Protein 7LW7 (pdb70)

InterPro domains:
  IPR011604 PD-(D/E)XK endonuclease-like domain superfamily [G3DSA:3.90.320.10] (73-354)
  IPR019190 Exonuclease V [PF09810] (71-191)
  IPR019190 Exonuclease V [PF09810] (285-355)
  IPR019190 Exonuclease V [PTHR14464] (4-367)

Foldseek 3Di:
DDALCVVLVNLFEELVLVLVVLVWVVLSSCCSVPVVDDPPVLQVCVVVVHADWDDDDPLQRVLRLLLVQVVVLVCCVPVFKDAFRWFWADALNGIYIGTQGMWGADPVGAIEGEAEAEDQDLDADDPSNVVSVLLSLLVVLVRLQCQQALNGAPVRCCVRVVDDFVDAHDPRSQVVQVVVVDGDDTSVVSRVVSSCSSHPVPDHRHDWYKYWYAHPPVRDTNDMDTRDHDPVVSSVSVNVSVCRRRPNDDGGGDDPVVLVSLVPRPCNVPDPVNVPD

Structure (mmCIF, N/CA/C/O backbone):
data_7LW7
#
_entry.id   7LW7
#
_cell.length_a   50.818
_cell.length_b   83.836
_cell.length_c   95.965
_cell.angle_alpha   90.000
_cell.angle_beta   90.000
_cell.angle_gamma   90.000
#
_symmetry.space_group_name_H-M   'P 2 21 21'
#
loop_
_entity.id
_entity.type
_entity.pdbx_description
1 polymer 'Exonuclease V'
2 non-polymer GLYCEROL
3 non-polymer 'IRON/SULFUR CLUSTER'
4 non-polymer 1,2-ETHANEDIOL
5 water water
#
loop_
_atom_site.group_PDB
_atom_site.id
_atom_site.type_symbol
_atom_site.label_atom_id
_atom_site.label_alt_id
_atom_site.label_comp_id
_atom_site.label_asym_id
_atom_site.label_entity_id
_atom_site.label_seq_id
_atom_site.pdbx_PDB_ins_code
_atom_site.Cartn_x
_atom_site.Cartn_y
_atom_site.Cartn_z
_atom_site.occupancy
_atom_site.B_iso_or_equiv
_atom_site.auth_seq_id
_atom_site.auth_comp_id
_atom_site.auth_asym_id
_atom_site.auth_atom_id
_atom_site.pdbx_PDB_model_num
ATOM 1 N N . ILE A 1 42 ? 20.884 29.672 -2.119 1.00 76.29 69 ILE A N 1
ATOM 2 C CA . ILE A 1 42 ? 20.316 29.684 -0.777 1.00 90.75 69 ILE A CA 1
ATOM 3 C C . ILE A 1 42 ? 21.442 29.958 0.230 1.00 86.19 69 ILE A C 1
ATOM 4 O O . ILE A 1 42 ? 22.619 29.814 -0.100 1.00 73.75 69 ILE A O 1
ATOM 9 N N . LEU A 1 43 ? 21.051 30.336 1.450 1.00 90.67 70 LEU A N 1
ATOM 10 C CA . LEU A 1 43 ? 21.929 31.006 2.405 1.00 64.94 70 LEU A CA 1
ATOM 11 C C . LEU A 1 43 ? 23.270 30.303 2.580 1.00 56.41 70 LEU A C 1
ATOM 12 O O . LEU A 1 43 ? 23.357 29.072 2.580 1.00 42.85 70 LEU A O 1
ATOM 17 N N . SER A 1 44 ? 24.324 31.115 2.741 1.00 47.41 71 SER A N 1
ATOM 18 C CA . SER A 1 44 ? 25.657 30.712 3.156 1.00 43.64 71 SER A CA 1
ATOM 19 C C . SER A 1 44 ? 25.714 30.593 4.673 1.00 37.22 71 SER A C 1
ATOM 20 O O . SER A 1 44 ? 24.843 31.115 5.376 1.00 40.63 71 SER A O 1
ATOM 23 N N . PRO A 1 45 ? 26.724 29.903 5.215 1.00 24.85 72 PRO A N 1
ATOM 24 C CA . PRO A 1 45 ? 26.816 29.787 6.681 1.00 31.22 72 PRO A CA 1
ATOM 25 C C . PRO A 1 45 ? 26.864 31.123 7.404 1.00 32.39 72 PRO A C 1
ATOM 26 O O . PRO A 1 45 ? 26.321 31.232 8.511 1.00 31.20 72 PRO A O 1
ATOM 30 N N . MET A 1 46 ? 27.491 32.145 6.816 1.00 30.07 73 MET A N 1
ATOM 31 C CA . MET A 1 46 ? 27.492 33.463 7.447 1.00 34.76 73 MET A CA 1
ATOM 32 C C . MET A 1 46 ? 26.076 34.014 7.564 1.00 48.41 73 MET A C 1
ATOM 33 O O . MET A 1 46 ? 25.690 34.541 8.615 1.00 34.63 73 MET A O 1
ATOM 38 N N . GLU A 1 47 ? 25.285 33.897 6.495 1.00 44.56 74 GLU A N 1
ATOM 39 C CA . GLU A 1 47 ? 23.910 34.381 6.538 1.00 47.78 74 GLU A CA 1
ATOM 40 C C . GLU A 1 47 ? 23.033 33.487 7.406 1.00 40.59 74 GLU A C 1
ATOM 41 O O . GLU A 1 47 ? 22.199 33.982 8.173 1.00 53.40 74 GLU A O 1
ATOM 47 N N . ARG A 1 48 ? 23.211 32.169 7.301 1.00 38.71 75 ARG A N 1
ATOM 48 C CA . ARG A 1 48 ? 22.360 31.242 8.040 1.00 35.61 75 ARG A CA 1
ATOM 49 C C . ARG A 1 48 ? 22.557 31.383 9.545 1.00 37.65 75 ARG A C 1
ATOM 50 O O . ARG A 1 48 ? 21.590 31.305 10.312 1.00 44.19 75 ARG A O 1
ATOM 58 N N . PHE A 1 49 ? 23.794 31.591 9.985 1.00 40.71 76 PHE A N 1
ATOM 59 C CA . PHE A 1 49 ? 24.099 31.726 11.402 1.00 29.54 76 PHE A CA 1
ATOM 60 C C . PHE A 1 49 ? 24.089 33.174 11.876 1.00 34.04 76 PHE A C 1
ATOM 61 O O . PHE A 1 49 ? 24.400 33.428 13.044 1.00 33.03 76 PHE A O 1
ATOM 69 N N . HIS A 1 50 ? 23.743 34.118 11.000 1.00 39.00 77 HIS A N 1
ATOM 70 C CA . HIS A 1 50 ? 23.643 35.537 11.342 1.00 41.29 77 HIS A CA 1
ATOM 71 C C . HIS A 1 50 ? 24.957 36.055 11.927 1.00 35.53 77 HIS A C 1
ATOM 72 O O . HIS A 1 50 ? 25.016 36.580 13.040 1.00 56.01 77 HIS A O 1
ATOM 79 N N . LEU A 1 51 ? 26.019 35.901 11.142 1.00 38.90 78 LEU A N 1
ATOM 80 C CA . LEU A 1 51 ? 27.359 36.318 11.529 1.00 32.15 78 LEU A CA 1
ATOM 81 C C . LEU A 1 51 ? 27.799 37.471 10.637 1.00 37.54 78 LEU A C 1
ATOM 82 O O . LEU A 1 51 ? 27.895 37.311 9.416 1.00 37.01 78 LEU A O 1
ATOM 87 N N . LYS A 1 52 ? 28.059 38.629 11.247 1.00 44.20 79 LYS A N 1
ATOM 88 C CA . LYS A 1 52 ? 28.619 39.753 10.508 1.00 36.18 79 LYS A CA 1
ATOM 89 C C . LYS A 1 52 ? 30.120 39.616 10.302 1.00 41.79 79 LYS A C 1
ATOM 90 O O . LYS A 1 52 ? 30.665 40.228 9.377 1.00 35.57 79 LYS A O 1
ATOM 96 N N . TYR A 1 53 ? 30.793 38.831 11.138 1.00 34.48 80 TYR A N 1
ATOM 97 C CA . TYR A 1 53 ? 32.233 38.635 11.041 1.00 27.62 80 TYR A CA 1
ATOM 98 C C . TYR A 1 53 ? 32.593 37.380 11.824 1.00 29.75 80 TYR A C 1
ATOM 99 O O . TYR A 1 53 ? 31.735 36.742 12.441 1.00 31.77 80 TYR A O 1
ATOM 108 N N . LEU A 1 54 ? 33.877 37.029 11.798 1.00 25.12 81 LEU A N 1
ATOM 109 C CA . LEU A 1 54 ? 34.369 35.837 12.472 1.00 22.24 81 LEU A CA 1
ATOM 110 C C . LEU A 1 54 ? 35.506 36.205 13.415 1.00 29.90 81 LEU A C 1
ATOM 111 O O . LEU A 1 54 ? 36.183 37.222 13.246 1.00 32.45 81 LEU A O 1
ATOM 116 N N . TYR A 1 55 ? 35.708 35.355 14.414 1.00 24.83 82 TYR A N 1
ATOM 117 C CA . TYR A 1 55 ? 36.802 35.511 15.358 1.00 26.38 82 TYR A CA 1
ATOM 118 C C . TYR A 1 55 ? 37.977 34.636 14.940 1.00 28.32 82 TYR A C 1
ATOM 119 O O . TYR A 1 55 ? 37.805 33.622 14.257 1.00 26.46 82 TYR A O 1
ATOM 128 N N . VAL A 1 56 ? 39.179 35.044 15.350 1.00 31.09 83 VAL A N 1
ATOM 129 C CA . VAL A 1 56 ? 40.376 34.280 15.008 1.00 17.05 83 VAL A CA 1
ATOM 130 C C . VAL A 1 56 ? 40.269 32.855 15.535 1.00 26.03 83 VAL A C 1
ATOM 131 O O . VAL A 1 56 ? 40.633 31.895 14.846 1.00 27.81 83 VAL A O 1
ATOM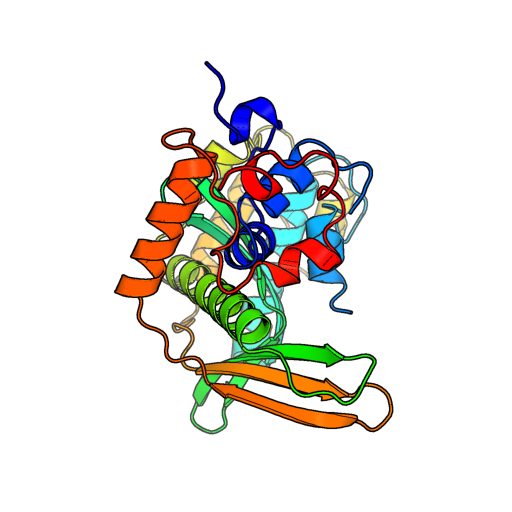 135 N N . THR A 1 57 ? 39.749 32.690 16.756 1.00 31.28 84 THR A N 1
ATOM 136 C CA . THR A 1 57 ? 39.625 31.351 17.326 1.00 27.64 84 THR A CA 1
ATOM 137 C C . THR A 1 57 ? 38.648 30.483 16.541 1.00 25.87 84 THR A C 1
ATOM 138 O O . THR A 1 57 ? 38.782 29.255 16.546 1.00 36.23 84 THR A O 1
ATOM 142 N N . ASP A 1 58 ? 37.660 31.090 15.876 1.00 24.24 85 ASP A N 1
ATOM 143 C CA . ASP A 1 58 ? 36.769 30.314 15.016 1.00 26.43 85 ASP A CA 1
ATOM 144 C C . ASP A 1 58 ? 37.554 29.582 13.935 1.00 30.97 85 ASP A C 1
ATOM 145 O O . ASP A 1 58 ? 37.284 28.410 13.645 1.00 32.29 85 ASP A O 1
ATOM 150 N N . LEU A 1 59 ? 38.535 30.256 13.330 1.00 21.86 86 LEU A N 1
ATOM 151 C CA . LEU A 1 59 ? 39.363 29.609 12.320 1.00 28.20 86 LEU A CA 1
ATOM 152 C C . LEU A 1 59 ? 40.376 28.659 12.943 1.00 28.06 86 LEU A C 1
ATOM 153 O O . LEU A 1 59 ? 40.798 27.696 12.292 1.00 34.47 86 LEU A O 1
ATOM 158 N N . ALA A 1 60 ? 40.780 28.912 14.190 1.00 20.11 87 ALA A N 1
ATOM 159 C CA . ALA A 1 60 ? 41.665 27.980 14.879 1.00 25.98 87 ALA A CA 1
ATOM 160 C C . ALA A 1 60 ? 40.959 26.656 15.147 1.00 30.43 87 ALA A C 1
ATOM 161 O O . ALA A 1 60 ? 41.509 25.581 14.879 1.00 27.49 87 ALA A O 1
ATOM 163 N N . THR A 1 61 ? 39.733 26.713 15.676 1.00 25.44 88 THR A N 1
ATOM 164 C CA . THR A 1 61 ? 38.971 25.488 15.893 1.00 29.10 88 THR A CA 1
ATOM 165 C C . THR A 1 61 ? 38.528 24.866 14.574 1.00 26.86 88 THR A C 1
ATOM 166 O O . THR A 1 61 ? 38.311 23.652 14.504 1.00 29.06 88 THR A O 1
ATOM 170 N N . GLN A 1 62 ? 38.389 25.677 13.523 1.00 24.11 89 GLN A N 1
ATOM 171 C CA . GLN A 1 62 ? 38.146 25.122 12.197 1.00 25.96 89 GLN A CA 1
ATOM 172 C C . GLN A 1 62 ? 39.315 24.261 11.739 1.00 21.76 89 GLN A C 1
ATOM 173 O O . GLN A 1 62 ? 39.123 23.294 10.994 1.00 32.21 89 GLN A O 1
ATOM 179 N N . ASN A 1 63 ? 40.532 24.595 12.176 1.00 27.66 90 ASN A N 1
ATOM 180 C CA . ASN A 1 63 ? 41.683 23.746 11.895 1.00 23.99 90 ASN A CA 1
ATOM 181 C C . ASN A 1 63 ? 41.612 22.440 12.678 1.00 26.71 90 ASN A C 1
ATOM 182 O O . ASN A 1 63 ? 42.131 21.414 12.221 1.00 29.27 90 ASN A O 1
ATOM 187 N N . TRP A 1 64 ? 40.972 22.457 13.850 1.00 29.90 91 TRP A N 1
ATOM 188 C CA . TRP A 1 64 ? 40.770 21.233 14.620 1.00 25.59 91 TRP A CA 1
ATOM 189 C C . TRP A 1 64 ? 39.730 20.339 13.955 1.00 31.87 91 TRP A C 1
ATOM 190 O O . TRP A 1 64 ? 40.009 19.183 13.616 1.00 26.07 91 TRP A O 1
ATOM 201 N N . CYS A 1 65 ? 38.515 20.856 13.775 1.00 30.49 92 CYS A N 1
ATOM 202 C CA . CYS A 1 65 ? 37.509 20.200 12.944 1.00 27.04 92 CYS A CA 1
ATOM 203 C C . CYS A 1 65 ? 36.573 21.266 12.407 1.00 25.63 92 CYS A C 1
ATOM 204 O O . CYS A 1 65 ? 35.975 22.015 13.186 1.00 27.07 92 CYS A O 1
ATOM 207 N N . GLU A 1 66 ? 36.450 21.327 11.082 1.00 33.08 93 GLU A N 1
ATOM 208 C CA . GLU A 1 66 ? 35.596 22.333 10.461 1.00 32.59 93 GLU A CA 1
ATOM 209 C C . GLU A 1 66 ? 34.126 22.067 10.757 1.00 27.44 93 GLU A C 1
ATOM 210 O O . GLU A 1 66 ? 33.359 23.000 11.022 1.00 24.57 93 GLU A O 1
ATOM 216 N N . LEU A 1 67 ? 33.717 20.797 10.727 1.00 27.36 94 LEU A N 1
ATOM 217 C CA . LEU A 1 67 ? 32.334 20.454 11.035 1.00 19.99 94 LEU A CA 1
ATOM 218 C C . LEU A 1 67 ? 31.992 20.797 12.479 1.00 31.27 94 LEU A C 1
ATOM 219 O O . LEU A 1 67 ? 30.892 21.285 12.769 1.00 24.21 94 LEU A O 1
ATOM 224 N N . GLN A 1 68 ? 32.928 20.552 13.399 1.00 30.50 95 GLN A N 1
ATOM 225 C CA . GLN A 1 68 ? 32.698 20.876 14.802 1.00 28.22 95 GLN A CA 1
ATOM 226 C C . GLN A 1 68 ? 32.526 22.377 14.994 1.00 25.95 95 GLN A C 1
ATOM 227 O O . GLN A 1 68 ? 31.697 22.818 15.798 1.00 29.04 95 GLN A O 1
ATOM 233 N N . THR A 1 69 ? 33.300 23.179 14.258 1.00 27.51 96 THR A N 1
ATOM 234 C CA . THR A 1 69 ? 33.128 24.626 14.317 1.00 22.01 96 THR A CA 1
ATOM 235 C C . THR A 1 69 ? 31.786 25.041 13.729 1.00 36.24 96 THR A C 1
ATOM 236 O O . THR A 1 69 ? 31.135 25.960 14.240 1.00 27.77 96 THR A O 1
ATOM 240 N N . ALA A 1 70 ? 31.357 24.370 12.656 1.00 24.83 97 ALA A N 1
ATOM 241 C CA . ALA A 1 70 ? 30.057 24.663 12.061 1.00 32.81 97 ALA A CA 1
ATOM 242 C C . ALA A 1 70 ? 28.926 24.360 13.038 1.00 33.47 97 ALA A C 1
ATOM 243 O O . ALA A 1 70 ? 28.025 25.182 13.238 1.00 32.71 97 ALA A O 1
ATOM 245 N N . TYR A 1 71 ? 28.959 23.177 13.658 1.00 26.46 98 TYR A N 1
ATOM 246 C CA . TYR A 1 71 ? 27.951 22.838 14.657 1.00 31.06 98 TYR A CA 1
ATOM 247 C C . TYR A 1 71 ? 27.979 23.807 15.831 1.00 34.99 98 TYR A C 1
ATOM 248 O O . TYR A 1 71 ? 26.933 24.090 16.427 1.00 35.16 98 TYR A O 1
ATOM 257 N N . GLY A 1 72 ? 29.163 24.316 16.183 1.00 33.31 99 GLY A N 1
ATOM 258 C CA . GLY A 1 72 ? 29.252 25.271 17.274 1.00 31.89 99 GLY A CA 1
ATOM 259 C C . GLY A 1 72 ? 28.495 26.554 17.001 1.00 41.16 99 GLY A C 1
ATOM 260 O O . GLY A 1 72 ? 27.995 27.194 17.931 1.00 42.17 99 GLY A O 1
ATOM 261 N N . LYS A 1 73 ? 28.396 26.949 15.730 1.00 37.98 100 LYS A N 1
ATOM 262 C CA . LYS A 1 73 ? 27.625 28.137 15.385 1.00 33.66 100 LYS A CA 1
ATOM 263 C C . LYS A 1 73 ? 26.148 27.809 15.210 1.00 41.48 100 LYS A C 1
ATOM 264 O O . LYS A 1 73 ? 25.284 28.619 15.564 1.00 56.00 100 LYS A O 1
ATOM 270 N N . GLU A 1 74 ? 25.841 26.625 14.676 1.00 36.28 101 GLU A N 1
ATOM 271 C CA . GLU A 1 74 ? 24.448 26.257 14.449 1.00 35.59 101 GLU A CA 1
ATOM 272 C C . GLU A 1 74 ? 23.738 25.934 15.757 1.00 52.27 101 GLU A C 1
ATOM 273 O O . GLU A 1 74 ? 22.580 26.322 15.953 1.00 60.86 101 GLU A O 1
ATOM 279 N N . LEU A 1 75 ? 24.411 25.224 16.662 1.00 45.25 102 LEU A N 1
ATOM 280 C CA . LEU A 1 75 ? 23.852 24.834 17.954 1.00 45.47 102 LEU A CA 1
ATOM 281 C C . LEU A 1 75 ? 24.722 25.418 19.063 1.00 54.36 102 LEU A C 1
ATOM 282 O O . LEU A 1 75 ? 25.494 24.698 19.710 1.00 50.38 102 LEU A O 1
ATOM 287 N N . PRO A 1 76 ? 24.616 26.728 19.311 1.00 58.31 103 PRO A N 1
ATOM 288 C CA . PRO A 1 76 ? 25.492 27.362 20.307 1.00 66.28 103 PRO A CA 1
ATOM 289 C C . PRO A 1 76 ? 25.134 27.027 21.744 1.00 69.15 103 PRO A C 1
ATOM 290 O O . PRO A 1 76 ? 25.941 27.309 22.641 1.00 68.40 103 PRO A O 1
ATOM 294 N N . GLY A 1 77 ? 23.967 26.431 21.994 1.00 57.73 104 GLY A N 1
ATOM 295 C CA . GLY A 1 77 ? 23.555 26.114 23.351 1.00 80.31 104 GLY A CA 1
ATOM 296 C C . GLY A 1 77 ? 24.460 25.136 24.073 1.00 84.65 104 GLY A C 1
ATOM 297 O O . GLY A 1 77 ? 24.332 24.985 25.294 1.00 71.33 104 GLY A O 1
ATOM 298 N N . PHE A 1 78 ? 25.368 24.475 23.357 1.00 75.62 105 PHE A N 1
ATOM 299 C CA . PHE A 1 78 ? 26.265 23.504 23.970 1.00 74.74 105 PHE A CA 1
ATOM 300 C C . PHE A 1 78 ? 27.635 24.125 24.211 1.00 72.89 105 PHE A C 1
ATOM 301 O O . PHE A 1 78 ? 27.764 25.042 25.030 1.00 83.65 105 PHE A O 1
ATOM 309 N N . LEU A 1 79 ? 28.653 23.638 23.506 1.00 83.67 106 LEU A N 1
ATOM 310 C CA . LEU A 1 79 ? 30.024 24.132 23.650 1.00 93.80 106 LEU A CA 1
ATOM 311 C C . LEU A 1 79 ? 30.527 23.977 25.084 1.00 74.47 106 LEU A C 1
ATOM 312 O O . LEU A 1 79 ? 30.493 24.924 25.870 1.00 90.21 106 LEU A O 1
ATOM 317 N N . ILE A 1 93 ? 43.591 32.272 32.062 1.00 105.75 120 ILE A N 1
ATOM 318 C CA . ILE A 1 93 ? 42.610 32.721 31.083 1.00 118.04 120 ILE A CA 1
ATOM 319 C C . ILE A 1 93 ? 43.007 34.107 30.559 1.00 123.16 120 ILE A C 1
ATOM 320 O O . ILE A 1 93 ? 43.433 34.972 31.337 1.00 127.18 120 ILE A O 1
ATOM 325 N N . HIS A 1 94 ? 42.905 34.305 29.241 1.00 122.81 121 HIS A N 1
ATOM 326 C CA . HIS A 1 94 ? 43.029 35.636 28.651 1.00 108.10 121 HIS A CA 1
ATOM 327 C C . HIS A 1 94 ? 41.635 36.248 28.571 1.00 101.73 121 HIS A C 1
ATOM 328 O O . HIS A 1 94 ? 40.799 35.812 27.774 1.00 98.13 121 HIS A O 1
ATOM 335 N N . LEU A 1 95 ? 41.389 37.256 29.410 1.00 110.17 122 LEU A N 1
ATOM 336 C CA . LEU A 1 95 ? 40.030 37.730 29.667 1.00 99.00 122 LEU A CA 1
ATOM 337 C C . LEU A 1 95 ? 39.505 38.622 28.547 1.00 90.52 122 LEU A C 1
ATOM 338 O O . LEU A 1 95 ? 38.305 38.600 28.243 1.00 97.90 122 LEU A O 1
ATOM 343 N N . ALA A 1 96 ? 40.384 39.414 27.929 1.00 99.15 123 ALA A N 1
ATOM 344 C CA . ALA A 1 96 ? 39.956 40.287 26.842 1.00 96.04 123 ALA A CA 1
ATOM 345 C C . ALA A 1 96 ? 39.564 39.483 25.610 1.00 76.83 123 ALA A C 1
ATOM 346 O O . ALA A 1 96 ? 38.600 39.829 24.918 1.00 85.53 123 ALA A O 1
ATOM 348 N N . ARG A 1 97 ? 40.301 38.408 25.318 1.00 88.31 124 ARG A N 1
ATOM 349 C CA . ARG A 1 97 ? 39.927 37.536 24.211 1.00 89.23 124 ARG A CA 1
ATOM 350 C C . ARG A 1 97 ? 38.662 36.746 24.526 1.00 96.04 124 ARG A C 1
ATOM 351 O O . ARG A 1 97 ? 37.853 36.489 23.627 1.00 96.58 124 ARG A O 1
ATOM 359 N N . GLU A 1 98 ? 38.475 36.358 25.791 1.00 101.92 125 GLU A N 1
ATOM 360 C CA . GLU A 1 98 ? 37.253 35.663 26.186 1.00 91.26 125 GLU A CA 1
ATOM 361 C C . GLU A 1 98 ? 36.053 36.600 26.155 1.00 94.80 125 GLU A C 1
ATOM 362 O O . GLU A 1 98 ? 34.957 36.200 25.743 1.00 94.68 125 GLU A O 1
ATOM 368 N N . LEU A 1 99 ? 36.237 37.847 26.597 1.00 105.79 126 LEU A N 1
ATOM 369 C CA . LEU A 1 99 ? 35.164 38.831 26.530 1.00 104.72 126 LEU A CA 1
ATOM 370 C C . LEU A 1 99 ? 34.872 39.265 25.100 1.00 99.71 126 LEU A C 1
ATOM 371 O O . LEU A 1 99 ? 33.780 39.775 24.830 1.00 119.78 126 LEU A O 1
ATOM 376 N N . GLU A 1 100 ? 35.822 39.077 24.181 1.00 113.18 127 GLU A N 1
ATOM 377 C CA . GLU A 1 100 ? 35.565 39.348 22.771 1.00 95.07 127 GLU A CA 1
ATOM 378 C C . GLU A 1 100 ? 34.808 38.206 22.106 1.00 100.81 127 GLU A C 1
ATOM 379 O O . GLU A 1 100 ? 34.004 38.447 21.199 1.00 112.05 127 GLU A O 1
ATOM 385 N N . LEU A 1 101 ? 35.040 36.966 22.550 1.00 109.24 128 LEU A N 1
ATOM 386 C CA . LEU A 1 101 ? 34.362 35.819 21.952 1.00 93.19 128 LEU A CA 1
ATOM 387 C C . LEU A 1 101 ? 32.869 35.828 22.263 1.00 110.12 128 LEU A C 1
ATOM 388 O O . LEU A 1 101 ? 32.045 35.562 21.380 1.00 101.21 128 LEU A O 1
ATOM 393 N N . HIS A 1 102 ? 32.500 36.125 23.508 1.00 114.15 129 HIS A N 1
ATOM 394 C CA . HIS A 1 102 ? 31.108 36.396 23.850 1.00 103.18 129 HIS A CA 1
ATOM 395 C C . HIS A 1 102 ? 30.689 37.815 23.484 1.00 113.58 129 HIS A C 1
ATOM 396 O O . HIS A 1 102 ? 29.538 38.190 23.734 1.00 103.51 129 HIS A O 1
ATOM 403 N N . ASP A 1 103 ? 31.600 38.591 22.897 1.00 129.61 130 ASP A N 1
ATOM 404 C CA . ASP A 1 103 ? 31.401 39.994 22.524 1.00 128.62 130 ASP A CA 1
ATOM 405 C C . ASP A 1 103 ? 30.783 40.809 23.662 1.00 124.48 130 ASP A C 1
ATOM 406 O O . ASP A 1 103 ? 29.732 41.438 23.525 1.00 102.22 130 ASP A O 1
ATOM 411 N N . LEU A 1 104 ? 31.466 40.784 24.801 1.00 126.95 131 LEU A N 1
ATOM 412 C CA . LEU A 1 104 ? 31.321 41.805 25.826 1.00 123.33 131 LEU A CA 1
ATOM 413 C C . LEU A 1 104 ? 32.437 42.833 25.650 1.00 124.61 131 LEU A C 1
ATOM 414 O O . LEU A 1 104 ? 33.409 42.607 24.926 1.00 126.59 131 LEU A O 1
ATOM 419 N N . VAL A 1 105 ? 32.290 43.982 26.310 1.00 113.87 132 VAL A N 1
ATOM 420 C CA . VAL A 1 105 ? 33.205 45.100 26.103 1.00 127.62 132 VAL A CA 1
ATOM 421 C C . VAL A 1 105 ? 33.557 45.736 27.446 1.00 127.12 132 VAL A C 1
ATOM 422 O O . VAL A 1 105 ? 32.949 45.448 28.479 1.00 111.70 132 VAL A O 1
ATOM 426 N N . THR A 1 106 ? 34.552 46.630 27.407 1.00 123.71 133 THR A N 1
ATOM 427 C CA . THR A 1 106 ? 35.254 47.069 28.609 1.00 111.94 133 THR A CA 1
ATOM 428 C C . THR A 1 106 ? 34.443 48.048 29.456 1.00 122.44 133 THR A C 1
ATOM 429 O O . THR A 1 106 ? 34.550 48.022 30.688 1.00 105.78 133 THR A O 1
ATOM 433 N N . VAL A 1 107 ? 33.651 48.918 28.834 1.00 118.20 134 VAL A N 1
ATOM 434 C CA . VAL A 1 107 ? 32.829 49.906 29.540 1.00 114.50 134 VAL A CA 1
ATOM 435 C C . VAL A 1 107 ? 31.396 49.741 29.032 1.00 114.19 134 VAL A C 1
ATOM 436 O O . VAL A 1 107 ? 31.225 49.513 27.828 1.00 133.98 134 VAL A O 1
ATOM 440 N N . PRO A 1 108 ? 30.339 49.819 29.914 1.00 115.67 135 PRO A N 1
ATOM 441 C CA . PRO A 1 108 ? 28.926 49.718 29.493 1.00 111.00 135 PRO A CA 1
ATOM 442 C C . PRO A 1 108 ? 28.586 49.586 28.012 1.00 114.70 135 PRO A C 1
ATOM 443 O O . PRO A 1 108 ? 28.911 50.459 27.206 1.00 101.94 135 PRO A O 1
ATOM 447 N N . VAL A 1 109 ? 27.840 48.526 27.682 1.00 114.56 136 VAL A N 1
ATOM 448 C CA . VAL A 1 109 ? 27.741 47.990 26.327 1.00 120.32 136 VAL A CA 1
ATOM 449 C C . VAL A 1 109 ? 26.349 48.197 25.717 1.00 91.73 136 VAL A C 1
ATOM 450 O O . VAL A 1 109 ? 25.553 47.258 25.596 1.00 115.05 136 VAL A O 1
ATOM 454 N N . THR A 1 110 ? 26.039 49.422 25.291 1.00 48.36 137 THR A N 1
ATOM 455 C CA . THR A 1 110 ? 24.731 49.589 24.656 1.00 78.97 137 THR A CA 1
ATOM 456 C C . THR A 1 110 ? 24.821 49.305 23.157 1.00 68.05 137 THR A C 1
ATOM 457 O O . THR A 1 110 ? 24.427 48.219 22.719 1.00 57.19 137 THR A O 1
ATOM 461 N N . THR A 1 111 ? 25.374 50.219 22.364 1.00 44.42 138 THR A N 1
ATOM 462 C CA . THR A 1 111 ? 25.380 50.050 20.916 1.00 47.13 138 THR A CA 1
ATOM 463 C C . THR A 1 111 ? 26.675 49.401 20.430 1.00 58.06 138 THR A C 1
ATOM 464 O O . THR A 1 111 ? 27.687 49.346 21.133 1.00 50.93 138 THR A O 1
ATOM 468 N N . LYS A 1 112 ? 26.618 48.898 19.193 1.00 50.11 139 LYS A N 1
ATOM 469 C CA . LYS A 1 112 ? 27.791 48.302 18.564 1.00 37.12 139 LYS A CA 1
ATOM 470 C C . LYS A 1 112 ? 28.793 49.364 18.136 1.00 34.17 139 LYS A C 1
ATOM 471 O O . LYS A 1 112 ? 29.998 49.093 18.092 1.00 42.76 139 LYS A O 1
ATOM 477 N N . GLU A 1 113 ? 28.319 50.570 17.814 1.00 29.21 140 GLU A N 1
ATOM 478 C CA . GLU A 1 113 ? 29.236 51.670 17.547 1.00 30.99 140 GLU A CA 1
ATOM 479 C C . GLU A 1 113 ? 30.007 52.053 18.800 1.00 34.47 140 GLU A C 1
ATOM 480 O O . GLU A 1 113 ? 31.169 52.463 18.712 1.00 39.47 140 GLU A O 1
ATOM 486 N N . ASP A 1 114 ? 29.379 51.918 19.970 1.00 40.79 141 ASP A N 1
ATOM 487 C CA . ASP A 1 114 ? 30.078 52.179 21.222 1.00 41.38 141 ASP A CA 1
ATOM 488 C C . ASP A 1 114 ? 31.138 51.117 21.488 1.00 32.20 141 ASP A C 1
ATOM 489 O O . ASP A 1 114 ? 32.267 51.442 21.875 1.00 30.18 141 ASP A O 1
ATOM 494 N N . ALA A 1 115 ? 30.792 49.843 21.281 1.00 36.09 142 ALA A N 1
ATOM 495 C CA . ALA A 1 115 ? 31.741 48.764 21.536 1.00 28.05 142 ALA A CA 1
ATOM 496 C C . ALA A 1 115 ? 32.958 48.871 20.626 1.00 33.06 142 ALA A C 1
ATOM 497 O O . ALA A 1 115 ? 34.095 48.676 21.071 1.00 38.60 142 ALA A O 1
ATOM 499 N N . TRP A 1 116 ? 32.741 49.185 19.348 1.00 29.60 143 TRP A N 1
ATOM 500 C CA . TRP A 1 116 ? 33.870 49.358 18.441 1.00 32.95 143 TRP A CA 1
ATOM 501 C C . TRP A 1 116 ? 34.663 50.612 18.784 1.00 33.20 143 TRP A C 1
ATOM 502 O O . TRP A 1 116 ? 35.894 50.624 18.666 1.00 31.82 143 TRP A O 1
ATOM 513 N N . ALA A 1 117 ? 33.979 51.672 19.226 1.00 26.63 144 ALA A N 1
ATOM 514 C CA . ALA A 1 117 ? 34.683 52.892 19.610 1.00 29.54 144 ALA A CA 1
ATOM 515 C C . ALA A 1 117 ? 35.585 52.649 20.812 1.00 30.52 144 ALA A C 1
ATOM 516 O O . ALA A 1 117 ? 36.677 53.224 20.904 1.00 27.16 144 ALA A O 1
ATOM 518 N N . ILE A 1 118 ? 35.148 51.799 21.744 1.00 25.39 145 ILE A N 1
ATOM 519 C CA . ILE A 1 118 ? 35.996 51.438 22.878 1.00 23.53 145 ILE A CA 1
ATOM 520 C C . ILE A 1 118 ? 37.238 50.705 22.391 1.00 33.26 145 ILE A C 1
ATOM 521 O O . ILE A 1 118 ? 38.362 50.986 22.827 1.00 38.79 145 ILE A O 1
ATOM 526 N N . LYS A 1 119 ? 37.051 49.756 21.471 1.00 30.19 146 LYS A N 1
ATOM 527 C CA . LYS A 1 119 ? 38.182 49.016 20.923 1.00 22.40 146 LYS A CA 1
ATOM 528 C C . LYS A 1 119 ? 39.162 49.948 20.220 1.00 28.85 146 LYS A C 1
ATOM 529 O O . LYS A 1 119 ? 40.382 49.769 20.320 1.00 25.65 146 LYS A O 1
ATOM 535 N N . PHE A 1 120 ? 38.648 50.962 19.519 1.00 25.28 147 PHE A N 1
ATOM 536 C CA . PHE A 1 120 ? 39.523 51.913 18.839 1.00 30.00 147 PHE A CA 1
ATOM 537 C C . PHE A 1 120 ? 40.307 52.758 19.836 1.00 34.20 147 PHE A C 1
ATOM 538 O O . PHE A 1 120 ? 41.494 53.037 19.625 1.00 30.68 147 PHE A O 1
ATOM 546 N N . LEU A 1 121 ? 39.664 53.175 20.929 1.00 28.38 148 LEU A N 1
ATOM 547 C CA . LEU A 1 121 ? 40.372 53.944 21.947 1.00 27.73 148 LEU A CA 1
ATOM 548 C C . LEU A 1 121 ? 41.464 53.110 22.605 1.00 22.89 148 LEU A C 1
ATOM 549 O O . LEU A 1 121 ? 42.530 53.634 22.948 1.00 27.42 148 LEU A O 1
ATOM 554 N N . ASN A 1 122 ? 41.216 51.809 22.791 1.00 22.81 149 ASN A N 1
ATOM 555 C CA . ASN A 1 122 ? 42.249 50.932 23.336 1.00 23.20 149 ASN A CA 1
ATOM 556 C C . ASN A 1 122 ? 43.464 50.883 22.420 1.00 28.20 149 ASN A C 1
ATOM 557 O O . ASN A 1 122 ? 44.606 50.972 22.886 1.00 28.63 149 ASN A O 1
ATOM 562 N N . ILE A 1 123 ? 43.236 50.746 21.110 1.00 24.37 150 ILE A N 1
ATOM 563 C CA . ILE A 1 123 ? 44.342 50.705 20.156 1.00 22.39 150 ILE A CA 1
ATOM 564 C C . ILE A 1 123 ? 45.150 51.993 20.218 1.00 22.94 150 ILE A C 1
ATOM 565 O O . ILE A 1 123 ? 46.388 51.967 20.221 1.00 19.84 150 ILE A O 1
ATOM 570 N N . LEU A 1 124 ? 44.466 53.140 20.283 1.00 22.55 151 LEU A N 1
ATOM 571 C CA . LEU A 1 124 ? 45.162 54.423 20.291 1.00 20.04 151 LEU A CA 1
ATOM 572 C C . LEU A 1 124 ? 46.041 54.586 21.522 1.00 23.93 151 LEU A C 1
ATOM 573 O O . LEU A 1 124 ? 47.023 55.335 21.483 1.00 29.67 151 LEU A O 1
ATOM 578 N N . LEU A 1 125 ? 45.706 53.911 22.620 1.00 25.55 152 LEU A N 1
ATOM 579 C CA . LEU A 1 125 ? 46.543 53.951 23.811 1.00 23.02 152 LEU A CA 1
ATOM 580 C C . LEU A 1 125 ? 47.634 52.890 23.795 1.00 30.03 152 LEU A C 1
ATOM 581 O O . LEU A 1 125 ? 48.738 53.140 24.291 1.00 29.07 152 LEU A O 1
ATOM 586 N N . LEU A 1 126 ? 47.355 51.715 23.226 1.00 29.07 153 LEU A N 1
ATOM 587 C CA . LEU A 1 126 ? 48.342 50.641 23.231 1.00 29.80 153 LEU A CA 1
ATOM 588 C C . LEU A 1 126 ? 49.493 50.918 22.271 1.00 31.05 153 LEU A C 1
ATOM 589 O O . LEU A 1 126 ? 50.628 50.507 22.539 1.00 26.61 153 LEU A O 1
ATOM 594 N N . ILE A 1 127 ? 49.227 51.611 21.158 1.00 16.68 154 ILE A N 1
ATOM 595 C CA . ILE A 1 127 ? 50.287 51.868 20.179 1.00 26.26 154 ILE A CA 1
ATOM 596 C C . ILE A 1 127 ? 51.442 52.658 20.779 1.00 28.29 154 ILE A C 1
ATOM 597 O O . ILE A 1 127 ? 52.590 52.179 20.707 1.00 30.64 154 ILE A O 1
ATOM 602 N N . PRO A 1 128 ? 51.243 53.833 21.388 1.00 29.54 155 PRO A N 1
ATOM 603 C CA . PRO A 1 128 ? 52.392 54.520 21.993 1.00 27.45 155 PRO A CA 1
ATOM 604 C C . PRO A 1 128 ? 52.960 53.782 23.193 1.00 33.77 155 PRO A C 1
ATOM 605 O O . PRO A 1 128 ? 54.162 53.902 23.460 1.00 26.66 155 PRO A O 1
ATOM 609 N N . THR A 1 129 ? 52.138 53.020 23.922 1.00 21.99 156 THR A N 1
ATOM 610 C CA . THR A 1 129 ? 52.668 52.216 25.020 1.00 28.52 156 THR A CA 1
ATOM 611 C C . THR A 1 129 ? 53.671 51.190 24.509 1.00 37.00 156 THR A C 1
ATOM 612 O O . THR A 1 129 ? 54.724 50.979 25.123 1.00 27.67 156 THR A O 1
ATOM 616 N N . LEU A 1 130 ? 53.363 50.547 23.381 1.00 26.66 157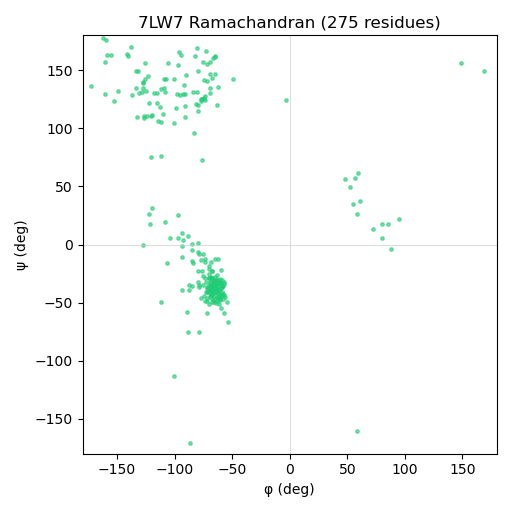 LEU A N 1
ATOM 617 C CA . LEU A 1 130 ? 54.298 49.589 22.802 1.00 29.18 157 LEU A CA 1
ATOM 618 C C . LEU A 1 130 ? 55.557 50.282 22.299 1.00 38.14 157 LEU A C 1
ATOM 619 O O . LEU A 1 130 ? 56.666 49.760 22.459 1.00 32.27 157 LEU A O 1
ATOM 624 N N . GLN A 1 131 ? 55.408 51.461 21.696 1.00 26.20 158 GLN A N 1
ATOM 625 C CA . GLN A 1 131 ? 56.542 52.146 21.093 1.00 27.68 158 GLN A CA 1
ATOM 626 C C . GLN A 1 131 ? 57.440 52.839 22.109 1.00 24.21 158 GLN A C 1
ATOM 627 O O . GLN A 1 131 ? 58.558 53.228 21.755 1.00 45.42 158 GLN A O 1
ATOM 633 N N . SER A 1 132 ? 56.994 52.994 23.353 1.00 34.68 159 SER A N 1
ATOM 634 C CA . SER A 1 132 ? 57.806 53.592 24.405 1.00 38.95 159 SER A CA 1
ATOM 635 C C . SER A 1 132 ? 58.197 52.595 25.485 1.00 37.73 159 SER A C 1
ATOM 636 O O . SER A 1 132 ? 59.376 52.497 25.841 1.00 40.24 159 SER A O 1
ATOM 639 N N . GLU A 1 133 ? 57.236 51.843 26.022 1.00 32.17 160 GLU A N 1
ATOM 640 C CA . GLU A 1 133 ? 57.536 50.858 27.053 1.00 31.78 160 GLU A CA 1
ATOM 641 C C . GLU A 1 133 ? 57.982 49.518 26.483 1.00 21.48 160 GLU A C 1
ATOM 642 O O . GLU A 1 133 ? 58.506 48.689 27.234 1.00 37.83 160 GLU A O 1
ATOM 648 N N . GLY A 1 134 ? 57.788 49.285 25.187 1.00 27.44 161 GLY A N 1
ATOM 649 C CA . GLY A 1 134 ? 58.234 48.056 24.560 1.00 29.73 161 GLY A CA 1
ATOM 650 C C . GLY A 1 134 ? 57.445 46.815 24.909 1.00 31.24 161 GLY A C 1
ATOM 651 O O . GLY A 1 134 ? 57.910 45.710 24.618 1.00 30.55 161 GLY A O 1
ATOM 652 N N . HIS A 1 135 ? 56.265 46.955 25.515 1.00 22.23 162 HIS A N 1
ATOM 653 C CA . HIS A 1 135 ? 55.498 45.796 25.958 1.00 19.27 162 HIS A CA 1
ATOM 654 C C . HIS A 1 135 ? 54.043 46.196 26.147 1.00 29.63 162 HIS A C 1
ATOM 655 O O . HIS A 1 135 ? 53.757 47.182 26.831 1.00 31.01 162 HIS A O 1
ATOM 662 N N . ILE A 1 136 ? 53.130 45.424 25.547 1.00 25.11 163 ILE A N 1
ATOM 663 C CA . ILE A 1 136 ? 51.695 45.626 25.702 1.00 20.61 163 ILE A CA 1
ATOM 664 C C . ILE A 1 136 ? 51.012 44.268 25.775 1.00 32.23 163 ILE A C 1
ATOM 665 O O . ILE A 1 136 ? 51.581 43.239 25.407 1.00 29.62 163 ILE A O 1
ATOM 670 N N . ARG A 1 137 ? 49.767 44.280 26.249 1.00 21.74 164 ARG A N 1
ATOM 671 C CA . ARG A 1 137 ? 48.950 43.079 26.319 1.00 27.56 164 ARG A CA 1
ATOM 672 C C . ARG A 1 137 ? 47.561 43.367 25.767 1.00 20.84 164 ARG A C 1
ATOM 673 O O . ARG A 1 137 ? 47.063 44.493 25.849 1.00 22.71 164 ARG A O 1
ATOM 681 N N . GLU A 1 138 ? 46.951 42.333 25.185 1.00 30.51 165 GLU A N 1
ATOM 682 C CA . GLU A 1 138 ? 45.563 42.367 24.715 1.00 30.27 165 GLU A CA 1
ATOM 683 C C . GLU A 1 138 ? 45.349 43.461 23.663 1.00 26.43 165 GLU A C 1
ATOM 684 O O . GLU A 1 138 ? 44.553 44.386 23.833 1.00 33.43 165 GLU A O 1
ATOM 690 N N . PHE A 1 139 ? 46.068 43.320 22.549 1.00 21.08 166 PHE A N 1
ATOM 691 C CA . PHE A 1 139 ? 45.978 44.274 21.450 1.00 24.55 166 PHE A CA 1
ATOM 692 C C . PHE A 1 139 ? 44.910 43.822 20.465 1.00 22.06 166 PHE A C 1
ATOM 693 O O . PHE A 1 139 ? 45.036 42.731 19.893 1.00 25.49 166 PHE A O 1
ATOM 701 N N . PRO A 1 140 ? 43.864 44.610 20.232 1.00 28.57 167 PRO A N 1
ATOM 702 C CA . PRO A 1 140 ? 42.819 44.187 19.292 1.00 28.82 167 PRO A CA 1
ATOM 703 C C . PRO A 1 140 ? 43.305 44.244 17.851 1.00 25.55 167 PRO A C 1
ATOM 704 O O . PRO A 1 140 ? 44.022 45.166 17.454 1.00 27.76 167 PRO A O 1
ATOM 708 N N . VAL A 1 141 ? 42.908 43.243 17.066 1.00 21.37 168 VAL A N 1
ATOM 709 C CA . VAL A 1 141 ? 43.239 43.186 15.648 1.00 23.08 168 VAL A CA 1
ATOM 710 C C . VAL A 1 141 ? 41.979 42.870 14.857 1.00 21.64 168 VAL A C 1
ATOM 711 O O . VAL A 1 141 ? 41.071 42.185 15.339 1.00 24.80 168 VAL A O 1
ATOM 715 N N . PHE A 1 142 ? 41.926 43.386 13.631 1.00 21.22 169 PHE A N 1
ATOM 716 C CA . PHE A 1 142 ? 40.793 43.149 12.749 1.00 29.47 169 PHE A CA 1
ATOM 717 C C . PHE A 1 142 ? 41.216 43.437 11.316 1.00 26.28 169 PHE A C 1
ATOM 718 O O . PHE A 1 142 ? 42.169 44.180 11.068 1.00 24.79 169 PHE A O 1
ATOM 726 N N . GLY A 1 143 ? 40.492 42.838 10.376 1.00 22.85 170 GLY A N 1
ATOM 727 C CA . GLY A 1 143 ? 40.770 43.043 8.969 1.00 18.45 170 GLY A CA 1
ATOM 728 C C . GLY A 1 143 ? 40.022 42.077 8.075 1.00 23.19 170 GLY A C 1
ATOM 729 O O . GLY A 1 143 ? 39.746 40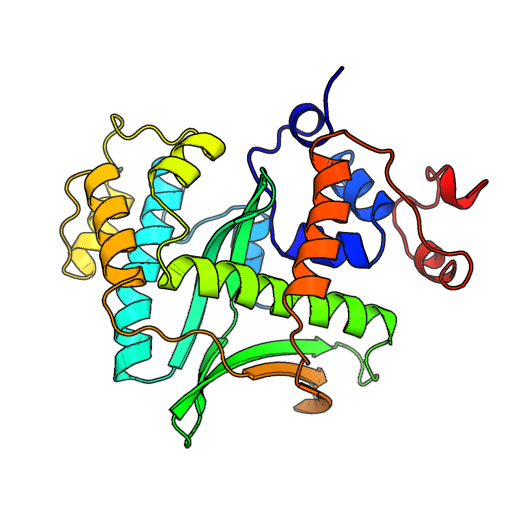.942 8.473 1.00 24.53 170 GLY A O 1
ATOM 730 N N . GLU A 1 144 ? 39.681 42.515 6.867 1.00 20.79 171 GLU A N 1
ATOM 731 C CA . GLU A 1 144 ? 38.998 41.635 5.931 1.00 27.71 171 GLU A CA 1
ATOM 732 C C . GLU A 1 144 ? 39.982 40.624 5.360 1.00 24.57 171 GLU A C 1
ATOM 733 O O . GLU A 1 144 ? 41.035 40.994 4.832 1.00 29.16 171 GLU A O 1
ATOM 739 N N . VAL A 1 145 ? 39.641 39.345 5.475 1.00 28.94 172 VAL A N 1
ATOM 740 C CA . VAL A 1 145 ? 40.465 38.251 4.978 1.00 31.45 172 VAL A CA 1
ATOM 741 C C . VAL A 1 145 ? 39.606 37.431 4.028 1.00 34.49 172 VAL A C 1
ATOM 742 O O . VAL A 1 145 ? 38.661 36.756 4.460 1.00 25.88 172 VAL A O 1
ATOM 746 N N . GLU A 1 146 ? 39.929 37.495 2.736 1.00 39.81 173 GLU A N 1
ATOM 747 C CA . GLU A 1 146 ? 39.236 36.728 1.702 1.00 26.70 173 GLU A CA 1
ATOM 748 C C . GLU A 1 146 ? 37.725 36.932 1.781 1.00 26.36 173 GLU A C 1
ATOM 749 O O . GLU A 1 146 ? 36.942 35.979 1.799 1.00 24.14 173 GLU A O 1
ATOM 755 N N . GLY A 1 147 ? 37.320 38.199 1.840 1.00 27.53 174 GLY A N 1
ATOM 756 C CA . GLY A 1 147 ? 35.915 38.550 1.829 1.00 21.79 174 GLY A CA 1
ATOM 757 C C . GLY A 1 147 ? 35.194 38.408 3.148 1.00 30.92 174 GLY A C 1
ATOM 758 O O . GLY A 1 147 ? 33.972 38.595 3.186 1.00 29.93 174 GLY A O 1
ATOM 759 N N . VAL A 1 148 ? 35.901 38.086 4.229 1.00 28.30 175 VAL A N 1
ATOM 760 C CA . VAL A 1 148 ? 35.301 37.919 5.549 1.00 26.26 175 VAL A CA 1
ATOM 761 C C . VAL A 1 148 ? 36.110 38.725 6.554 1.00 27.38 175 VAL A C 1
ATOM 762 O O . VAL A 1 148 ? 37.340 38.611 6.602 1.00 31.34 175 VAL A O 1
ATOM 766 N N . LEU A 1 149 ? 35.424 39.534 7.356 1.00 19.55 176 LEU A N 1
ATOM 767 C CA . LEU A 1 149 ? 36.096 40.298 8.399 1.00 24.94 176 LEU A CA 1
ATOM 768 C C . LEU A 1 149 ? 36.492 39.376 9.547 1.00 25.06 176 LEU A C 1
ATOM 769 O O . LEU A 1 149 ? 35.645 38.676 10.114 1.00 27.39 176 LEU A O 1
ATOM 774 N N . LEU A 1 150 ? 37.777 39.377 9.886 1.00 20.23 177 LEU A N 1
ATOM 775 C CA . LEU A 1 150 ? 38.319 38.571 10.972 1.00 31.34 177 LEU A CA 1
ATOM 776 C C . LEU A 1 150 ? 38.699 39.484 12.130 1.00 28.66 177 LEU A C 1
ATOM 777 O O . LEU A 1 150 ? 39.313 40.535 11.920 1.00 36.60 177 LEU A O 1
ATOM 782 N N . VAL A 1 151 ? 38.329 39.085 13.346 1.00 25.65 178 VAL A N 1
ATOM 783 C CA . VAL A 1 151 ? 38.540 39.887 14.547 1.00 25.10 178 VAL A CA 1
ATOM 784 C C . VAL A 1 151 ? 39.254 39.035 15.587 1.00 27.54 178 VAL A C 1
ATOM 785 O O . VAL A 1 151 ? 38.938 37.852 15.755 1.00 31.30 178 VAL A O 1
ATOM 789 N N . GLY A 1 152 ? 40.218 39.631 16.285 1.00 26.54 179 GLY A N 1
ATOM 790 C CA . GLY A 1 152 ? 40.947 38.898 17.302 1.00 19.30 179 GLY A CA 1
ATOM 791 C C . GLY A 1 152 ? 41.629 39.822 18.287 1.00 23.95 179 GLY A C 1
ATOM 792 O O . GLY A 1 152 ? 41.610 41.047 18.149 1.00 23.15 179 GLY A O 1
ATOM 793 N N . VAL A 1 153 ? 42.240 39.207 19.297 1.00 24.79 180 VAL A N 1
ATOM 794 C CA . VAL A 1 153 ? 42.944 39.914 20.362 1.00 23.29 180 VAL A CA 1
ATOM 795 C C . VAL A 1 153 ? 44.297 39.241 20.554 1.00 23.12 180 VAL A C 1
ATOM 796 O O . VAL A 1 153 ? 44.365 38.110 21.052 1.00 26.36 180 VAL A O 1
ATOM 800 N N . ILE A 1 154 ? 45.370 39.927 20.159 1.00 29.24 181 ILE A N 1
ATOM 801 C CA . ILE A 1 154 ? 46.715 39.422 20.408 1.00 29.38 181 ILE A CA 1
ATOM 802 C C . ILE A 1 154 ? 47.001 39.490 21.901 1.00 32.06 181 ILE A C 1
ATOM 803 O O . ILE A 1 154 ? 46.720 40.502 22.556 1.00 28.12 181 ILE A O 1
ATOM 808 N N . ASP A 1 155 ? 47.559 38.410 22.451 1.00 40.64 182 ASP A N 1
ATOM 809 C CA . ASP A 1 155 ? 47.734 38.323 23.898 1.00 24.22 182 ASP A CA 1
ATOM 810 C C . ASP A 1 155 ? 48.869 39.219 24.379 1.00 30.14 182 ASP A C 1
ATOM 811 O O . ASP A 1 155 ? 48.709 39.974 25.347 1.00 29.68 182 ASP A O 1
ATOM 816 N N . GLU A 1 156 ? 50.027 39.147 23.725 1.00 21.86 183 GLU A N 1
ATOM 817 C CA . GLU A 1 156 ? 51.188 39.904 24.172 1.00 20.13 183 GLU A CA 1
ATOM 818 C C . GLU A 1 156 ? 52.060 40.270 22.982 1.00 21.46 183 GLU A C 1
ATOM 819 O O . GLU A 1 156 ? 52.369 39.416 22.146 1.00 29.55 183 GLU A O 1
ATOM 825 N N . LEU A 1 157 ? 52.451 41.541 22.918 1.00 28.87 184 LEU A N 1
ATOM 826 C CA . LEU A 1 157 ? 53.412 42.041 21.944 1.00 24.46 184 LEU A CA 1
ATOM 827 C C . LEU A 1 157 ? 54.512 42.776 22.694 1.00 23.45 184 LEU A C 1
ATOM 828 O O . LEU A 1 157 ? 54.225 43.569 23.596 1.00 28.29 184 LEU A O 1
ATOM 833 N N . HIS A 1 158 ? 55.762 42.513 22.326 1.00 29.68 185 HIS A N 1
ATOM 834 C CA . HIS A 1 158 ? 56.885 43.172 22.979 1.00 28.57 185 HIS A CA 1
ATOM 835 C C . HIS A 1 158 ? 58.098 43.117 22.064 1.00 28.42 185 HIS A C 1
ATOM 836 O O . HIS A 1 158 ? 58.154 42.327 21.118 1.00 30.26 185 HIS A O 1
ATOM 843 N N . TYR A 1 159 ? 59.071 43.969 22.366 1.00 35.27 186 TYR A N 1
ATOM 844 C CA . TYR A 1 159 ? 60.314 44.041 21.613 1.00 33.78 186 TYR A CA 1
ATOM 845 C C . TYR A 1 159 ? 61.391 43.243 22.334 1.00 41.53 186 TYR A C 1
ATOM 846 O O . TYR A 1 159 ? 61.598 43.418 23.541 1.00 36.40 186 TYR A O 1
ATOM 855 N N . THR A 1 160 ? 62.067 42.366 21.597 1.00 36.03 187 THR A N 1
ATOM 856 C CA . THR A 1 160 ? 63.202 41.655 22.157 1.00 35.34 187 THR A CA 1
ATOM 857 C C . THR A 1 160 ? 64.389 42.603 22.308 1.00 43.91 187 THR A C 1
ATOM 858 O O . THR A 1 160 ? 64.406 43.715 21.771 1.00 48.47 187 THR A O 1
ATOM 862 N N . ALA A 1 161 ? 65.397 42.148 23.056 1.00 42.15 188 ALA A N 1
ATOM 863 C CA . ALA A 1 161 ? 66.589 42.961 23.267 1.00 28.20 188 ALA A CA 1
ATOM 864 C C . ALA A 1 161 ? 67.290 43.306 21.961 1.00 40.54 188 ALA A C 1
ATOM 865 O O . ALA A 1 161 ? 68.039 44.288 21.913 1.00 42.15 188 ALA A O 1
ATOM 867 N N . LYS A 1 162 ? 67.064 42.529 20.904 1.00 40.88 189 LYS A N 1
ATOM 868 C CA . LYS A 1 162 ? 67.606 42.822 19.586 1.00 34.10 189 LYS A CA 1
ATOM 869 C C . LYS A 1 162 ? 66.691 43.720 18.764 1.00 33.13 189 LYS A C 1
ATOM 870 O O . LYS A 1 162 ? 66.952 43.928 17.574 1.00 41.77 189 LYS A O 1
ATOM 876 N N . GLY A 1 163 ? 65.626 44.247 19.365 1.00 30.79 190 GLY A N 1
ATOM 877 C CA . GLY A 1 163 ? 64.738 45.150 18.660 1.00 34.46 190 GLY A CA 1
ATOM 878 C C . GLY A 1 163 ? 63.737 44.488 17.744 1.00 27.97 190 GLY A C 1
ATOM 879 O O . GLY A 1 163 ? 63.176 45.159 16.871 1.00 36.11 190 GLY A O 1
ATOM 880 N N . GLU A 1 164 ? 63.492 43.193 17.908 1.00 31.01 191 GLU A N 1
ATOM 881 C CA . GLU A 1 164 ? 62.511 42.488 17.098 1.00 34.57 191 GLU A CA 1
ATOM 882 C C . GLU A 1 164 ? 61.155 42.502 17.791 1.00 41.52 191 GLU A C 1
ATOM 883 O O . GLU A 1 164 ? 61.063 42.314 19.008 1.00 29.30 191 GLU A O 1
ATOM 889 N N . LEU A 1 165 ? 60.104 42.736 17.010 1.00 26.40 192 LEU A N 1
ATOM 890 C CA . LEU A 1 165 ? 58.745 42.683 17.533 1.00 27.33 192 LEU A CA 1
ATOM 891 C C . LEU A 1 165 ? 58.305 41.227 17.625 1.00 25.29 192 LEU A C 1
ATOM 892 O O . LEU A 1 165 ? 58.265 40.519 16.612 1.00 26.27 192 LEU A O 1
ATOM 897 N N . GLU A 1 166 ? 57.981 40.779 18.834 1.00 29.02 193 GLU A N 1
ATOM 898 C CA . GLU A 1 166 ? 57.662 39.383 19.097 1.00 29.79 193 GLU A CA 1
ATOM 899 C C . GLU A 1 166 ? 56.235 39.266 19.606 1.00 38.03 193 GLU A C 1
ATOM 900 O O . GLU A 1 166 ? 55.836 39.991 20.525 1.00 21.94 193 GLU A O 1
ATOM 906 N N . LEU A 1 167 ? 55.474 38.354 19.004 1.00 30.32 194 LEU A N 1
ATOM 907 C CA . LEU A 1 167 ? 54.160 37.979 19.505 1.00 28.23 194 LEU A CA 1
ATOM 908 C C . LEU A 1 167 ? 54.312 36.802 20.459 1.00 33.91 194 LEU A C 1
ATOM 909 O O . LEU A 1 167 ? 54.952 35.801 20.124 1.00 39.05 194 LEU A O 1
ATOM 914 N N . ALA A 1 168 ? 53.723 36.923 21.643 1.00 25.58 195 ALA A N 1
ATOM 915 C CA . ALA A 1 168 ? 53.775 35.876 22.652 1.00 35.38 195 ALA A CA 1
ATOM 916 C C . ALA A 1 168 ? 52.371 35.338 22.883 1.00 49.11 195 ALA A C 1
ATOM 917 O O . ALA A 1 168 ? 51.427 36.112 23.078 1.00 46.04 195 ALA A O 1
ATOM 919 N N . GLU A 1 169 ? 52.236 34.015 22.852 1.00 31.33 196 GLU A N 1
ATOM 920 C CA . GLU A 1 169 ? 50.963 33.348 23.109 1.00 36.24 196 GLU A CA 1
ATOM 921 C C . GLU A 1 169 ? 51.187 32.318 24.206 1.00 35.03 196 GLU A C 1
ATOM 922 O O . GLU A 1 169 ? 51.873 31.313 23.988 1.00 33.16 196 GLU A O 1
ATOM 928 N N . LEU A 1 170 ? 50.621 32.569 25.381 1.00 39.46 197 LEU A N 1
ATOM 929 C CA . LEU A 1 170 ? 50.778 31.687 26.528 1.00 34.09 197 LEU A CA 1
ATOM 930 C C . LEU A 1 170 ? 49.597 30.729 26.600 1.00 33.15 197 LEU A C 1
ATOM 931 O O . LEU A 1 170 ? 48.441 31.160 26.560 1.00 51.42 197 LEU A O 1
ATOM 936 N N . LYS A 1 171 ? 49.891 29.436 26.704 1.00 29.71 198 LYS A N 1
ATOM 937 C CA . LYS A 1 171 ? 48.872 28.397 26.798 1.00 25.39 198 LYS A CA 1
ATOM 938 C C . LYS A 1 171 ? 49.065 27.661 28.116 1.00 33.96 198 LYS A C 1
ATOM 939 O O . LYS A 1 171 ? 50.060 26.950 28.293 1.00 36.26 198 LYS A O 1
ATOM 945 N N . THR A 1 172 ? 48.123 27.833 29.037 1.00 32.27 199 THR A N 1
ATOM 946 C CA . THR A 1 172 ? 48.173 27.140 30.314 1.00 36.52 199 THR A CA 1
ATOM 947 C C . THR A 1 172 ? 47.435 25.812 30.220 1.00 31.73 199 THR A C 1
ATOM 948 O O . THR A 1 172 ? 46.437 25.681 29.507 1.00 38.51 199 THR A O 1
ATOM 952 N N . ARG A 1 173 ? 47.946 24.819 30.944 1.00 34.53 200 ARG A N 1
ATOM 953 C CA . ARG A 1 173 ? 47.383 23.478 30.943 1.00 29.45 200 ARG A CA 1
ATOM 954 C C . ARG A 1 173 ? 47.072 23.050 32.368 1.00 33.16 200 ARG A C 1
ATOM 955 O O . ARG A 1 173 ? 47.822 23.363 33.298 1.00 32.24 200 ARG A O 1
ATOM 963 N N . ARG A 1 174 ? 45.957 22.338 32.532 1.00 41.34 201 ARG A N 1
ATOM 964 C CA . ARG A 1 174 ? 45.614 21.796 33.842 1.00 24.69 201 ARG A CA 1
ATOM 965 C C . ARG A 1 174 ? 46.602 20.713 34.255 1.00 45.83 201 ARG A C 1
ATOM 966 O O . ARG A 1 174 ? 47.144 20.742 35.367 1.00 53.14 201 ARG A O 1
ATOM 974 N N . ARG A 1 175 ? 46.858 19.754 33.366 1.00 44.62 202 ARG A N 1
ATOM 975 C CA . ARG A 1 175 ? 47.746 18.623 33.590 1.00 35.39 202 ARG A CA 1
ATOM 976 C C . ARG A 1 175 ? 49.105 18.862 32.942 1.00 37.91 202 ARG A C 1
ATOM 977 O O . ARG A 1 175 ? 49.182 19.441 31.852 1.00 33.22 202 ARG A O 1
ATOM 985 N N . PRO A 1 176 ? 50.191 18.430 33.583 1.00 33.63 203 PRO A N 1
ATOM 986 C CA . PRO A 1 176 ? 51.537 18.612 33.000 1.00 29.84 203 PRO A CA 1
ATOM 987 C C . PRO A 1 176 ? 51.806 17.618 31.876 1.00 31.19 203 PRO A C 1
ATOM 988 O O . PRO A 1 176 ? 52.570 16.656 32.001 1.00 30.88 203 PRO A O 1
ATOM 992 N N . MET A 1 177 ? 51.154 17.851 30.741 1.00 35.53 204 MET A N 1
ATOM 993 C CA . MET A 1 177 ? 51.281 17.005 29.565 1.00 30.58 204 MET A CA 1
ATOM 994 C C . MET A 1 177 ? 51.736 17.838 28.375 1.00 31.19 204 MET A C 1
ATOM 995 O O . MET A 1 177 ? 51.358 19.005 28.235 1.00 40.58 204 MET A O 1
ATOM 1000 N N . LEU A 1 178 ? 52.548 17.228 27.516 1.00 20.65 205 LEU A N 1
ATOM 1001 C CA . LEU A 1 178 ? 52.969 17.907 26.303 1.00 29.38 205 LEU A CA 1
ATOM 1002 C C . LEU A 1 178 ? 51.763 18.144 25.397 1.00 27.27 205 LEU A C 1
ATOM 1003 O O . LEU A 1 178 ? 50.824 17.345 25.376 1.00 36.78 205 LEU A O 1
ATOM 1008 N N . PRO A 1 179 ? 51.753 19.247 24.656 1.00 40.05 206 PRO A N 1
ATOM 1009 C CA . PRO A 1 179 ? 50.635 19.497 23.741 1.00 34.53 206 PRO A CA 1
ATOM 1010 C C . PRO A 1 179 ? 50.625 18.485 22.606 1.00 38.32 206 PRO A C 1
ATOM 1011 O O . PRO A 1 179 ? 51.674 18.056 22.120 1.00 26.92 206 PRO A O 1
ATOM 1015 N N . LEU A 1 180 ? 49.421 18.095 22.196 1.00 28.95 207 LEU A N 1
ATOM 1016 C CA . LEU A 1 180 ? 49.278 17.196 21.063 1.00 35.68 207 LEU A CA 1
ATOM 1017 C C . LEU A 1 180 ? 49.774 17.864 19.784 1.00 37.55 207 LEU A C 1
ATOM 1018 O O . LEU A 1 180 ? 49.897 19.088 19.694 1.00 37.54 207 LEU A O 1
ATOM 1023 N N . GLU A 1 181 ? 50.061 17.035 18.778 1.00 38.20 208 GLU A N 1
ATOM 1024 C CA . GLU A 1 181 ? 50.437 17.575 17.476 1.00 39.29 208 GLU A CA 1
ATOM 1025 C C . GLU A 1 181 ? 49.275 18.332 16.843 1.00 32.32 208 GLU A C 1
ATOM 1026 O O . GLU A 1 181 ? 49.480 19.365 16.194 1.00 34.17 208 GLU A O 1
ATOM 1032 N N . ALA A 1 182 ? 48.048 17.840 17.031 1.00 33.62 209 ALA A N 1
ATOM 1033 C CA . ALA A 1 182 ? 46.881 18.535 16.499 1.00 34.59 209 ALA A CA 1
ATOM 1034 C C . ALA A 1 182 ? 46.629 19.851 17.224 1.00 27.20 209 ALA A C 1
ATOM 1035 O O . ALA A 1 182 ? 46.138 20.807 16.613 1.00 30.20 209 ALA A O 1
ATOM 1037 N N . GLN A 1 183 ? 46.952 19.921 18.518 1.00 26.98 210 GLN A N 1
ATOM 1038 C CA . GLN A 1 183 ? 46.804 21.177 19.246 1.00 26.30 210 GLN A CA 1
ATOM 1039 C C . GLN A 1 183 ? 47.837 22.198 18.793 1.00 27.94 210 GLN A C 1
ATOM 1040 O O . GLN A 1 183 ? 47.539 23.395 18.707 1.00 31.27 210 GLN A O 1
ATOM 1046 N N . LYS A 1 184 ? 49.060 21.747 18.502 1.00 30.58 211 LYS A N 1
ATOM 1047 C CA . LYS A 1 184 ? 50.094 22.667 18.041 1.00 31.48 211 LYS A CA 1
ATOM 1048 C C . LYS A 1 184 ? 49.815 23.147 16.621 1.00 24.16 211 LYS A C 1
ATOM 1049 O O . LYS A 1 184 ? 50.076 24.310 16.294 1.00 31.82 211 LYS A O 1
ATOM 1055 N N . LYS A 1 185 ? 49.296 22.265 15.762 1.00 32.50 212 LYS A N 1
ATOM 1056 C CA . LYS A 1 185 ? 48.854 22.688 14.437 1.00 33.94 212 LYS A CA 1
ATOM 1057 C C . LYS A 1 185 ? 47.856 23.832 14.543 1.00 36.75 212 LYS A C 1
ATOM 1058 O O . LYS A 1 185 ? 47.998 24.866 13.879 1.00 24.38 212 LYS A O 1
ATOM 1064 N N . LYS A 1 186 ? 46.845 23.665 15.399 1.00 23.84 213 LYS A N 1
ATOM 1065 C CA . LYS A 1 186 ? 45.814 24.683 15.564 1.00 28.78 213 LYS A CA 1
ATOM 1066 C C . LYS A 1 186 ? 46.384 25.959 16.175 1.00 32.88 213 LYS A C 1
ATOM 1067 O O . LYS A 1 186 ? 46.080 27.064 15.710 1.00 27.27 213 LYS A O 1
ATOM 1073 N N . ASP A 1 187 ? 47.226 25.827 17.205 1.00 23.63 214 ASP A N 1
ATOM 1074 C CA . ASP A 1 187 ? 47.772 27.006 17.873 1.00 14.69 214 ASP A CA 1
ATOM 1075 C C . ASP A 1 187 ? 48.728 27.770 16.963 1.00 30.28 214 ASP A C 1
ATOM 1076 O O . ASP A 1 187 ? 48.773 29.006 17.001 1.00 24.71 214 ASP A O 1
ATOM 1081 N N . CYS A 1 188 ? 49.507 27.055 16.148 1.00 22.78 215 CYS A N 1
ATOM 1082 C CA . CYS A 1 188 ? 50.395 27.731 15.207 1.00 29.64 215 CYS A CA 1
ATOM 1083 C C . CYS A 1 188 ? 49.602 28.490 14.151 1.00 32.44 215 CYS A C 1
ATOM 1084 O O . CYS A 1 188 ? 50.017 29.568 13.709 1.00 23.57 215 CYS A O 1
ATOM 1087 N N . PHE A 1 189 ? 48.458 27.944 13.734 1.00 26.16 216 PHE A N 1
ATOM 1088 C CA . PHE A 1 189 ? 47.609 28.648 12.782 1.00 27.11 216 PHE A CA 1
ATOM 1089 C C . PHE A 1 189 ? 46.994 29.895 13.402 1.00 29.03 216 PHE A C 1
ATOM 1090 O O . PHE A 1 189 ? 46.823 30.909 12.716 1.00 26.25 216 PHE A O 1
ATOM 1098 N N . GLN A 1 190 ? 46.667 29.844 14.694 1.00 18.49 217 GLN A N 1
ATOM 1099 C CA . GLN A 1 190 ? 46.050 30.993 15.346 1.00 24.21 217 GLN A CA 1
ATOM 1100 C C . GLN A 1 190 ? 47.014 32.174 15.411 1.00 28.16 217 GLN A C 1
ATOM 1101 O O . GLN A 1 190 ? 46.657 33.299 15.042 1.00 25.77 217 GLN A O 1
ATOM 1107 N N . VAL A 1 191 ? 48.245 31.938 15.873 1.00 25.71 218 VAL A N 1
ATOM 1108 C CA . VAL A 1 191 ? 49.200 33.035 15.988 1.00 24.98 218 VAL A CA 1
ATOM 1109 C C . VAL A 1 191 ? 49.655 33.510 14.611 1.00 25.27 218 VAL A C 1
ATOM 1110 O O . VAL A 1 191 ? 49.990 34.688 14.436 1.00 25.64 218 VAL A O 1
ATOM 1114 N N . SER A 1 192 ? 49.671 32.620 13.614 1.00 18.69 219 SER A N 1
ATOM 1115 C CA . SER A 1 192 ? 49.960 33.056 12.251 1.00 18.17 219 SER A CA 1
ATOM 1116 C C . SER A 1 192 ? 48.866 33.968 11.721 1.00 24.61 219 SER A C 1
ATOM 1117 O O . SER A 1 192 ? 49.148 34.896 10.953 1.00 23.34 219 SER A O 1
ATOM 1120 N N . LEU A 1 193 ? 47.616 33.716 12.116 1.00 20.05 220 LEU A N 1
ATOM 1121 C CA . LEU A 1 193 ? 46.523 34.601 11.732 1.00 26.34 220 LEU A CA 1
ATOM 1122 C C . LEU A 1 193 ? 46.657 35.963 12.398 1.00 28.37 220 LEU A C 1
ATOM 1123 O O . LEU A 1 193 ? 46.350 36.992 11.785 1.00 30.11 220 LEU A O 1
ATOM 1128 N N . TYR A 1 194 ? 47.108 35.988 13.655 1.00 21.27 221 TYR A N 1
ATOM 1129 C CA . TYR A 1 194 ? 47.346 37.260 14.327 1.00 27.33 221 TYR A CA 1
ATOM 1130 C C . TYR A 1 194 ? 48.361 38.100 13.563 1.00 26.95 221 TYR A C 1
ATOM 1131 O O . TYR A 1 194 ? 48.170 39.308 13.383 1.00 24.70 221 TYR A O 1
ATOM 1140 N N . LYS A 1 195 ? 49.450 37.474 13.106 1.00 20.53 222 LYS A N 1
ATOM 1141 C CA . LYS A 1 195 ? 50.452 38.200 12.334 1.00 25.36 222 LYS A CA 1
ATOM 1142 C C . LYS A 1 195 ? 49.904 38.605 10.973 1.00 18.16 222 LYS A C 1
ATOM 1143 O O . LYS A 1 195 ? 50.193 39.702 10.482 1.00 29.09 222 LYS A O 1
ATOM 1149 N N . TYR A 1 196 ? 49.107 37.733 10.354 1.00 29.03 223 TYR A N 1
ATOM 1150 C CA . TYR A 1 196 ? 48.504 38.049 9.064 1.00 20.42 223 TYR A CA 1
ATOM 1151 C C . TYR A 1 196 ? 47.655 39.312 9.152 1.00 23.78 223 TYR A C 1
ATOM 1152 O O . TYR A 1 196 ? 47.764 40.211 8.308 1.00 22.17 223 TYR A O 1
ATOM 1161 N N . ILE A 1 197 ? 46.813 39.405 10.182 1.00 15.92 224 ILE A N 1
ATOM 1162 C CA . ILE A 1 197 ? 45.939 40.563 10.331 1.00 10.92 224 ILE A CA 1
ATOM 1163 C C . ILE A 1 197 ? 46.731 41.781 10.792 1.00 25.07 224 ILE A C 1
ATOM 1164 O O . ILE A 1 197 ? 46.550 42.889 10.271 1.00 27.47 224 ILE A O 1
ATOM 1169 N N . PHE A 1 198 ? 47.622 41.598 11.772 1.00 33.20 225 PHE A N 1
ATOM 1170 C CA . PHE A 1 198 ? 48.389 42.720 12.307 1.00 24.03 225 PHE A CA 1
ATOM 1171 C C . PHE A 1 198 ? 49.244 43.367 11.225 1.00 27.73 225 PHE A C 1
ATOM 1172 O O . PHE A 1 198 ? 49.270 44.597 11.093 1.00 25.76 225 PHE A O 1
ATOM 1180 N N . ASP A 1 199 ? 49.966 42.551 10.451 1.00 25.53 226 ASP A N 1
ATOM 1181 C CA . ASP A 1 199 ? 50.809 43.096 9.391 1.00 25.20 226 ASP A CA 1
ATOM 1182 C C . ASP A 1 199 ? 49.990 43.933 8.419 1.00 23.78 226 ASP A C 1
ATOM 1183 O O . ASP A 1 199 ? 50.409 45.027 8.024 1.00 33.11 226 ASP A O 1
ATOM 1188 N N . ALA A 1 200 ? 48.806 43.445 8.040 1.00 22.23 227 ALA A N 1
ATOM 1189 C CA . ALA A 1 200 ? 47.943 44.217 7.154 1.00 35.67 227 ALA A CA 1
ATOM 1190 C C . ALA A 1 200 ? 47.488 45.513 7.809 1.00 30.17 227 ALA A C 1
ATOM 1191 O O . ALA A 1 200 ? 47.345 46.536 7.127 1.00 25.79 227 ALA A O 1
ATOM 1193 N N . MET A 1 201 ? 47.262 45.493 9.126 1.00 20.01 228 MET A N 1
ATOM 1194 C CA . MET A 1 201 ? 46.806 46.694 9.820 1.00 28.87 228 MET A CA 1
ATOM 1195 C C . MET A 1 201 ? 47.855 47.796 9.760 1.00 22.98 228 MET A C 1
ATOM 1196 O O . MET A 1 201 ? 47.551 48.938 9.398 1.00 27.59 228 MET A O 1
ATOM 1201 N N . VAL A 1 202 ? 49.103 47.471 10.109 1.00 18.07 229 VAL A N 1
ATOM 1202 C CA . VAL A 1 202 ? 50.153 48.486 10.170 1.00 23.04 229 VAL A CA 1
ATOM 1203 C C . VAL A 1 202 ? 50.724 48.840 8.807 1.00 24.42 229 VAL A C 1
ATOM 1204 O O . VAL A 1 202 ? 51.535 49.770 8.712 1.00 31.17 229 VAL A O 1
ATOM 1208 N N . GLN A 1 203 ? 50.328 48.137 7.749 1.00 24.07 230 GLN A N 1
ATOM 1209 C CA . GLN A 1 203 ? 50.796 48.437 6.402 1.00 28.44 230 GLN A CA 1
ATOM 1210 C C . GLN A 1 203 ? 49.750 49.150 5.555 1.00 28.11 230 GLN A C 1
ATOM 1211 O O . GLN A 1 203 ? 49.981 49.364 4.361 1.00 34.38 230 GLN A O 1
ATOM 1217 N N . GLY A 1 204 ? 48.613 49.518 6.138 1.00 23.34 231 GLY A N 1
ATOM 1218 C CA . GLY A 1 204 ? 47.612 50.286 5.428 1.00 24.49 231 GLY A CA 1
ATOM 1219 C C . GLY A 1 204 ? 46.643 49.486 4.592 1.00 30.86 231 GLY A C 1
ATOM 1220 O O . GLY A 1 204 ? 45.982 50.062 3.720 1.00 26.38 231 GLY A O 1
ATOM 1221 N N . LYS A 1 205 ? 46.528 48.181 4.827 1.00 24.79 232 LYS A N 1
ATOM 1222 C CA . LYS A 1 205 ? 45.627 47.337 4.054 1.00 19.78 232 LYS A CA 1
ATOM 1223 C C . LYS A 1 205 ? 44.260 47.174 4.705 1.00 30.29 232 LYS A C 1
ATOM 1224 O O . LYS A 1 205 ? 43.396 46.501 4.132 1.00 32.06 232 LYS A O 1
ATOM 1230 N N . VAL A 1 206 ? 44.044 47.768 5.876 1.00 20.89 233 VAL A N 1
ATOM 1231 C CA . VAL A 1 206 ? 42.767 47.707 6.578 1.00 21.89 233 VAL A CA 1
ATOM 1232 C C . VAL A 1 206 ? 42.278 49.136 6.754 1.00 21.12 233 VAL A C 1
ATOM 1233 O O . VAL A 1 206 ? 42.861 49.909 7.524 1.00 28.37 233 VAL A O 1
ATOM 1237 N N . THR A 1 207 ? 41.214 49.486 6.045 1.00 24.51 234 THR A N 1
ATOM 1238 C CA . THR A 1 207 ? 40.671 50.833 6.021 1.00 30.74 234 THR A CA 1
ATOM 1239 C C . THR A 1 207 ? 39.385 50.919 6.829 1.00 35.12 234 THR A C 1
ATOM 1240 O O . THR A 1 207 ? 38.702 49.910 7.040 1.00 29.06 234 THR A O 1
ATOM 1244 N N . PRO A 1 208 ? 39.023 52.115 7.306 1.00 32.09 235 PRO A N 1
ATOM 1245 C CA . PRO A 1 208 ? 37.714 52.268 7.961 1.00 22.49 235 PRO A CA 1
ATOM 1246 C C . PRO A 1 208 ? 36.554 51.856 7.075 1.00 29.80 235 PRO A C 1
ATOM 1247 O O . PRO A 1 208 ? 35.543 51.357 7.586 1.00 22.31 235 PRO A O 1
ATOM 1251 N N . ALA A 1 209 ? 36.674 52.042 5.758 1.00 29.08 236 ALA A N 1
ATOM 1252 C CA . ALA A 1 209 ? 35.595 51.664 4.852 1.00 28.16 236 ALA A CA 1
ATOM 1253 C C . ALA A 1 209 ? 35.346 50.161 4.881 1.00 34.39 236 ALA A C 1
ATOM 1254 O O . ALA A 1 209 ? 34.193 49.715 4.838 1.00 37.71 236 ALA A O 1
ATOM 1256 N N . SER A 1 210 ? 36.413 49.362 4.958 1.00 30.03 237 SER A N 1
ATOM 1257 C CA . SER A 1 210 ? 36.241 47.913 4.965 1.00 35.29 237 SER A CA 1
ATOM 1258 C C . SER A 1 210 ? 35.533 47.443 6.232 1.00 28.72 237 SER A C 1
ATOM 1259 O O . SER A 1 210 ? 34.699 46.532 6.179 1.00 29.94 237 SER A O 1
ATOM 1262 N N . LEU A 1 211 ? 35.841 48.057 7.378 1.00 35.08 238 LEU A N 1
ATOM 1263 C CA . LEU A 1 211 ? 35.163 47.680 8.617 1.00 29.84 238 LEU A CA 1
ATOM 1264 C C . LEU A 1 211 ? 33.696 48.086 8.594 1.00 29.60 238 LEU A C 1
ATOM 1265 O O . LEU A 1 211 ? 32.828 47.317 9.026 1.00 38.81 238 LEU A O 1
ATOM 1270 N N . ILE A 1 212 ? 33.401 49.289 8.098 1.00 21.26 239 ILE A N 1
ATOM 1271 C CA . ILE A 1 212 ? 32.016 49.746 8.028 1.00 27.87 239 ILE A CA 1
ATOM 1272 C C . ILE A 1 212 ? 31.199 48.834 7.122 1.00 35.84 239 ILE A C 1
ATOM 1273 O O . ILE A 1 212 ? 30.022 48.557 7.389 1.00 31.87 239 ILE A O 1
ATOM 1278 N N . HIS A 1 213 ? 31.816 48.333 6.050 1.00 31.06 240 HIS A N 1
ATOM 1279 C CA . HIS A 1 213 ? 31.089 47.484 5.113 1.00 27.10 240 HIS A CA 1
ATOM 1280 C C . HIS A 1 213 ? 30.621 46.193 5.776 1.00 29.84 240 HIS A C 1
ATOM 1281 O O . HIS A 1 213 ? 29.496 45.739 5.541 1.00 40.49 240 HIS A O 1
ATOM 1288 N N . HIS A 1 214 ? 31.464 45.593 6.617 1.00 34.87 241 HIS A N 1
ATOM 1289 C CA . HIS A 1 214 ? 31.130 44.318 7.243 1.00 36.96 241 HIS A CA 1
ATOM 1290 C C . HIS A 1 214 ? 30.357 44.483 8.547 1.00 38.43 241 HIS A C 1
ATOM 1291 O O . HIS A 1 214 ? 29.441 43.701 8.826 1.00 39.69 241 HIS A O 1
ATOM 1298 N N . THR A 1 215 ? 30.710 45.482 9.354 1.00 30.17 242 THR A N 1
ATOM 1299 C CA . THR A 1 215 ? 30.072 45.677 10.648 1.00 29.00 242 THR A CA 1
ATOM 1300 C C . THR A 1 215 ? 28.774 46.462 10.563 1.00 38.30 242 THR A C 1
ATOM 1301 O O . THR A 1 215 ? 27.995 46.445 11.524 1.00 49.48 242 THR A O 1
ATOM 1305 N N . LYS A 1 216 ? 28.526 47.149 9.448 1.00 46.53 243 LYS A N 1
ATOM 1306 C CA . LYS A 1 216 ? 27.365 48.024 9.304 1.00 48.46 243 LYS A CA 1
ATOM 1307 C C . LYS A 1 216 ? 27.311 49.070 10.415 1.00 41.55 243 LYS A C 1
ATOM 1308 O O . LYS A 1 216 ? 26.231 49.450 10.874 1.00 57.16 243 LYS A O 1
ATOM 1314 N N . LEU A 1 217 ? 28.479 49.535 10.857 1.00 32.11 244 LEU A N 1
ATOM 1315 C CA . LEU A 1 217 ? 28.537 50.626 11.819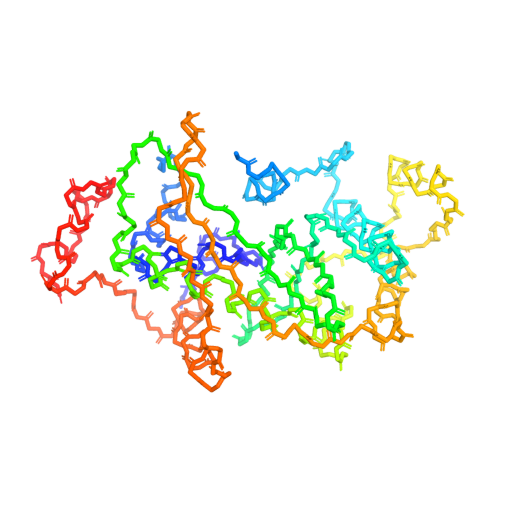 1.00 37.05 244 LEU A CA 1
ATOM 1316 C C . LEU A 1 217 ? 27.931 51.884 11.216 1.00 34.88 244 LEU A C 1
ATOM 1317 O O . LEU A 1 217 ? 28.202 52.225 10.061 1.00 43.25 244 LEU A O 1
ATOM 1322 N N . CYS A 1 218 ? 27.110 52.575 11.997 1.00 51.59 245 CYS A N 1
ATOM 1323 C CA . CYS A 1 218 ? 26.527 53.844 11.586 1.00 42.19 245 CYS A CA 1
ATOM 1324 C C . CYS A 1 218 ? 27.338 54.980 12.196 1.00 47.47 245 CYS A C 1
ATOM 1325 O O . CYS A 1 218 ? 27.410 55.107 13.424 1.00 64.71 245 CYS A O 1
ATOM 1328 N N . LEU A 1 219 ? 27.950 55.797 11.342 1.00 31.26 246 LEU A N 1
ATOM 1329 C CA . LEU A 1 219 ? 28.715 56.950 11.791 1.00 48.12 246 LEU A CA 1
ATOM 1330 C C . LEU A 1 219 ? 27.851 58.183 12.015 1.00 53.01 246 LEU A C 1
ATOM 1331 O O . LEU A 1 219 ? 28.364 59.206 12.480 1.00 52.14 246 LEU A O 1
ATOM 1336 N N . GLU A 1 220 ? 26.559 58.115 11.694 1.00 59.51 247 GLU A N 1
ATOM 1337 C CA . GLU A 1 220 ? 25.663 59.216 12.022 1.00 69.33 247 GLU A CA 1
ATOM 1338 C C . GLU A 1 220 ? 25.261 59.180 13.491 1.00 66.91 247 GLU A C 1
ATOM 1339 O O . GLU A 1 220 ? 25.125 60.233 14.126 1.00 70.71 247 GLU A O 1
ATOM 1345 N N . LYS A 1 221 ? 25.072 57.987 14.042 1.00 62.52 248 LYS A N 1
ATOM 1346 C CA . LYS A 1 221 ? 24.734 57.832 15.449 1.00 66.39 248 LYS A CA 1
ATOM 1347 C C . LYS A 1 221 ? 25.874 58.357 16.316 1.00 78.81 248 LYS A C 1
ATOM 1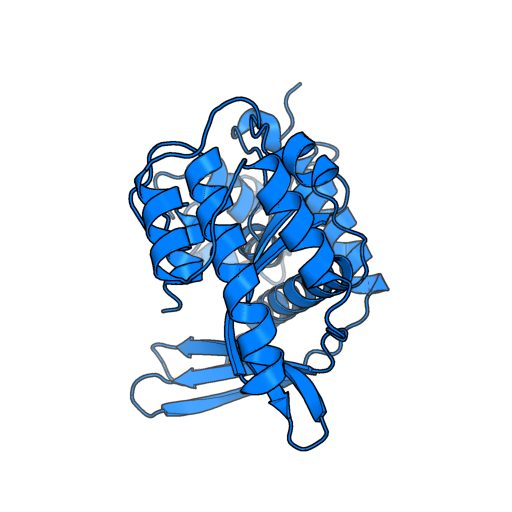348 O O . LYS A 1 221 ? 27.003 57.851 16.215 1.00 66.42 248 LYS A O 1
ATOM 1354 N N . PRO A 1 222 ? 25.637 59.355 17.165 1.00 75.48 249 PRO A N 1
ATOM 1355 C CA . PRO A 1 222 ? 26.722 59.885 17.994 1.00 66.10 249 PRO A CA 1
ATOM 1356 C C . PRO A 1 222 ? 27.106 58.902 19.089 1.00 61.66 249 PRO A C 1
ATOM 1357 O O . PRO A 1 222 ? 26.313 58.054 19.507 1.00 46.88 249 PRO A O 1
ATOM 1361 N N . LEU A 1 223 ? 28.346 59.026 19.551 1.00 43.33 250 LEU A N 1
ATOM 1362 C CA . LEU A 1 223 ? 28.869 58.089 20.534 1.00 54.44 250 LEU A CA 1
ATOM 1363 C C . LEU A 1 223 ? 28.270 58.354 21.910 1.00 45.93 250 LEU A C 1
ATOM 1364 O O . LEU A 1 223 ? 28.059 59.504 22.306 1.00 52.45 250 LEU A O 1
ATOM 1369 N N . GLY A 1 224 ? 27.995 57.273 22.638 1.00 54.31 251 GLY A N 1
ATOM 1370 C CA . GLY A 1 224 ? 27.392 57.357 23.947 1.00 54.66 251 GLY A CA 1
ATOM 1371 C C . GLY A 1 224 ? 28.274 58.050 24.966 1.00 55.79 251 GLY A C 1
ATOM 1372 O O . GLY A 1 224 ? 29.485 58.205 24.778 1.00 50.23 251 GLY A O 1
ATOM 1373 N N . PRO A 1 225 ? 27.672 58.488 26.074 1.00 56.73 252 PRO A N 1
ATOM 1374 C CA . PRO A 1 225 ? 28.458 59.183 27.105 1.00 41.26 252 PRO A CA 1
ATOM 1375 C C . PRO A 1 225 ? 29.523 58.313 27.746 1.00 52.58 252 PRO A C 1
ATOM 1376 O O . PRO A 1 225 ? 30.590 58.829 28.102 1.00 42.49 252 PRO A O 1
ATOM 1380 N N . SER A 1 226 ? 29.271 57.009 27.908 1.00 42.26 253 SER A N 1
ATOM 1381 C CA . SER A 1 226 ? 30.276 56.137 28.508 1.00 31.17 253 SER A CA 1
ATOM 1382 C C . SER A 1 226 ? 31.512 56.023 27.629 1.00 38.77 253 SER A C 1
ATOM 1383 O O . SER A 1 226 ? 32.626 55.868 28.144 1.00 53.61 253 SER A O 1
ATOM 1386 N N . VAL A 1 227 ? 31.338 56.102 26.310 1.00 41.97 254 VAL A N 1
ATOM 1387 C CA . VAL A 1 227 ? 32.484 56.125 25.409 1.00 32.77 254 VAL A CA 1
ATOM 1388 C C . VAL A 1 227 ? 33.236 57.442 25.545 1.00 40.75 254 VAL A C 1
ATOM 1389 O O . VAL A 1 227 ? 34.457 57.463 25.740 1.00 41.13 254 VAL A O 1
ATOM 1393 N N . LEU A 1 228 ? 32.515 58.563 25.452 1.00 43.32 255 LEU A N 1
ATOM 1394 C CA . LEU A 1 228 ? 33.162 59.869 25.511 1.00 49.88 255 LEU A CA 1
ATOM 1395 C C . LEU A 1 228 ? 33.796 60.126 26.870 1.00 51.77 255 LEU A C 1
ATOM 1396 O O . LEU A 1 228 ? 34.802 60.839 26.960 1.00 60.20 255 LEU A O 1
ATOM 1401 N N . ARG A 1 229 ? 33.230 59.558 27.936 1.00 45.63 256 ARG A N 1
ATOM 1402 C CA . ARG A 1 229 ? 33.841 59.694 29.253 1.00 57.63 256 ARG A CA 1
ATOM 1403 C C . ARG A 1 229 ? 35.153 58.922 29.324 1.00 53.95 256 ARG A C 1
ATOM 1404 O O . ARG A 1 229 ? 36.166 59.442 29.807 1.00 65.62 256 ARG A O 1
ATOM 1412 N N . HIS A 1 230 ? 35.152 57.680 28.835 1.00 46.90 257 HIS A N 1
ATOM 1413 C CA . HIS A 1 230 ? 36.364 56.866 28.854 1.00 53.95 257 HIS A CA 1
ATOM 1414 C C . HIS A 1 230 ? 37.498 57.543 28.093 1.00 55.21 257 HIS A C 1
ATOM 1415 O O . HIS A 1 230 ? 38.664 57.463 28.498 1.00 46.34 257 HIS A O 1
ATOM 1422 N N . ALA A 1 231 ? 37.172 58.228 26.997 1.00 49.73 258 ALA A N 1
ATOM 1423 C CA . ALA A 1 231 ? 38.198 58.855 26.172 1.00 57.57 258 ALA A CA 1
ATOM 1424 C C . ALA A 1 231 ? 38.723 60.138 26.805 1.00 70.71 258 ALA A C 1
ATOM 1425 O O . ALA A 1 231 ? 39.938 60.362 26.847 1.00 72.97 258 ALA A O 1
ATOM 1427 N N . GLN A 1 232 ? 37.823 61.000 27.288 1.00 70.67 259 GLN A N 1
ATOM 1428 C CA . GLN A 1 232 ? 38.258 62.260 27.883 1.00 64.42 259 GLN A CA 1
ATOM 1429 C C . GLN A 1 232 ? 39.095 62.028 29.133 1.00 74.86 259 GLN A C 1
ATOM 1430 O O . GLN A 1 232 ? 40.006 62.811 29.425 1.00 57.05 259 GLN A O 1
ATOM 1436 N N . GLN A 1 233 ? 38.810 60.956 29.878 1.00 57.57 260 GLN A N 1
ATOM 1437 C CA . GLN A 1 233 ? 39.637 60.616 31.028 1.00 57.24 260 GLN A CA 1
ATOM 1438 C C . GLN A 1 233 ? 41.016 60.121 30.614 1.00 53.66 260 GLN A C 1
ATOM 1439 O O . GLN A 1 233 ? 41.935 60.118 31.441 1.00 70.77 260 GLN A O 1
ATOM 1445 N N . GLY A 1 234 ? 41.180 59.708 29.362 1.00 49.56 261 GLY A N 1
ATOM 1446 C CA . GLY A 1 234 ? 42.471 59.392 28.792 1.00 47.14 261 GLY A CA 1
ATOM 1447 C C . GLY A 1 234 ? 43.123 60.538 28.051 1.00 61.60 261 GLY A C 1
ATOM 1448 O O . GLY A 1 234 ? 44.123 60.325 27.357 1.00 59.35 261 GLY A O 1
ATOM 1449 N N . GLY A 1 235 ? 42.579 61.749 28.166 1.00 55.53 262 GLY A N 1
ATOM 1450 C CA . GLY A 1 235 ? 43.160 62.925 27.553 1.00 72.05 262 GLY A CA 1
ATOM 1451 C C . GLY A 1 235 ? 42.728 63.206 26.130 1.00 66.72 262 GLY A C 1
ATOM 1452 O O . GLY A 1 235 ? 43.131 64.236 25.573 1.00 50.21 262 GLY A O 1
ATOM 1453 N N . PHE A 1 236 ? 41.922 62.339 25.524 1.00 43.91 263 PHE A N 1
ATOM 1454 C CA . PHE A 1 236 ? 41.519 62.479 24.133 1.00 50.41 263 PHE A CA 1
ATOM 1455 C C . PHE A 1 236 ? 40.046 62.856 24.045 1.00 58.22 263 PHE A C 1
ATOM 1456 O O . PHE A 1 236 ? 39.223 62.376 24.829 1.00 54.12 263 PHE A O 1
ATOM 1464 N N . SER A 1 237 ? 39.718 63.713 23.081 1.00 50.22 264 SER A N 1
ATOM 1465 C CA . SER A 1 237 ? 38.353 64.181 22.866 1.00 56.57 264 SER A CA 1
ATOM 1466 C C . SER A 1 237 ? 37.870 63.663 21.516 1.00 62.91 264 SER A C 1
ATOM 1467 O O . SER A 1 237 ? 38.296 64.158 20.467 1.00 66.13 264 SER A O 1
ATOM 1470 N N . VAL A 1 238 ? 36.983 62.673 21.545 1.00 63.18 265 VAL A N 1
ATOM 1471 C CA . VAL A 1 238 ? 36.423 62.117 20.319 1.00 61.70 265 VAL A CA 1
ATOM 1472 C C . VAL A 1 238 ? 35.303 63.021 19.829 1.00 58.13 265 VAL A C 1
ATOM 1473 O O . VAL A 1 238 ? 34.413 63.402 20.597 1.00 65.07 265 VAL A O 1
ATOM 1477 N N . LYS A 1 239 ? 35.341 63.366 18.544 1.00 64.75 266 LYS A N 1
ATOM 1478 C CA . LYS A 1 239 ? 34.262 64.146 17.948 1.00 81.65 266 LYS A CA 1
ATOM 1479 C C . LYS A 1 239 ? 33.172 63.232 17.395 1.00 70.88 266 LYS A C 1
ATOM 1480 O O . LYS A 1 239 ? 32.009 63.321 17.803 1.00 74.87 266 LYS A O 1
ATOM 1486 N N . SER A 1 240 ? 33.538 62.340 16.478 1.00 44.32 267 SER A N 1
ATOM 1487 C CA . SER A 1 240 ? 32.597 61.396 15.899 1.00 43.26 267 SER A CA 1
ATOM 1488 C C . SER A 1 240 ? 33.276 60.044 15.745 1.00 41.01 267 SER A C 1
ATOM 1489 O O . SER A 1 240 ? 34.504 59.935 15.782 1.00 45.45 267 SER A O 1
ATOM 1492 N N . LEU A 1 241 ? 32.453 59.007 15.577 1.00 34.01 268 LEU A N 1
ATOM 1493 C CA . LEU A 1 241 ? 32.992 57.677 15.314 1.00 26.49 268 LEU A CA 1
ATOM 1494 C C . LEU A 1 241 ? 33.839 57.674 14.050 1.00 35.61 268 LEU A C 1
ATOM 1495 O O . LEU A 1 241 ? 34.860 56.980 13.979 1.00 38.58 268 LEU A O 1
ATOM 1500 N N . GLY A 1 242 ? 33.437 58.455 13.046 1.00 32.36 269 GLY A N 1
ATOM 1501 C CA . GLY A 1 242 ? 34.223 58.537 11.827 1.00 30.18 269 GLY A CA 1
ATOM 1502 C C . GLY A 1 242 ? 35.584 59.165 12.054 1.00 30.87 269 GLY A C 1
ATOM 1503 O O . GLY A 1 242 ? 36.589 58.705 11.504 1.00 40.47 269 GLY A O 1
ATOM 1504 N N . ASP A 1 243 ? 35.639 60.221 12.868 1.00 30.49 270 ASP A N 1
ATOM 1505 C CA . ASP A 1 243 ? 36.920 60.850 13.171 1.00 38.12 270 ASP A CA 1
ATOM 1506 C C . ASP A 1 243 ? 37.811 59.918 13.982 1.00 38.67 270 ASP A C 1
ATOM 1507 O O . ASP A 1 243 ? 39.034 59.902 13.797 1.00 43.76 270 ASP A O 1
ATOM 1512 N N . LEU A 1 244 ? 37.215 59.131 14.880 1.00 29.59 271 LEU A N 1
ATOM 1513 C CA . LEU A 1 244 ? 37.989 58.173 15.663 1.00 24.23 271 LEU A CA 1
ATOM 1514 C C . LEU A 1 244 ? 38.602 57.105 14.766 1.00 37.02 271 LEU A C 1
ATOM 1515 O O . LEU A 1 244 ? 39.791 56.783 14.886 1.00 27.57 271 LEU A O 1
ATOM 1520 N N . MET A 1 245 ? 37.801 56.548 13.853 1.00 26.41 272 MET A N 1
ATOM 1521 C CA . MET A 1 245 ? 38.304 55.526 12.942 1.00 28.04 272 MET A CA 1
ATOM 1522 C C . MET A 1 245 ? 39.437 56.051 12.073 1.00 26.67 272 MET A C 1
ATOM 1523 O O . MET A 1 245 ? 40.360 55.300 11.739 1.00 33.86 272 MET A O 1
ATOM 1528 N N . GLU A 1 246 ? 39.392 57.332 11.699 1.00 20.59 273 GLU A N 1
ATOM 1529 C CA . GLU A 1 246 ? 40.447 57.878 10.853 1.00 28.41 273 GLU A CA 1
ATOM 1530 C C . GLU A 1 246 ? 41.752 58.032 11.624 1.00 30.19 273 GLU A C 1
ATOM 1531 O O . GLU A 1 246 ? 42.835 57.807 11.070 1.00 30.90 273 GLU A O 1
ATOM 1537 N N . LEU A 1 247 ? 41.675 58.409 12.903 1.00 22.05 274 LEU A N 1
ATOM 1538 C CA . LEU A 1 247 ? 42.891 58.508 13.703 1.00 26.63 274 LEU A CA 1
ATOM 1539 C C . LEU A 1 247 ? 43.493 57.132 13.958 1.00 31.45 274 LEU A C 1
ATOM 1540 O O . LEU A 1 247 ? 44.721 56.982 13.989 1.00 24.12 274 LEU A O 1
ATOM 1545 N N . VAL A 1 248 ? 42.646 56.115 14.140 1.00 19.44 275 VAL A N 1
ATOM 1546 C CA . VAL A 1 248 ? 43.150 54.753 14.302 1.00 26.02 275 VAL A CA 1
ATOM 1547 C C . VAL A 1 248 ? 43.939 54.332 13.070 1.00 29.98 275 VAL A C 1
ATOM 1548 O O . VAL A 1 248 ? 45.027 53.753 13.180 1.00 26.80 275 VAL A O 1
ATOM 1552 N N . PHE A 1 249 ? 43.410 54.625 11.880 1.00 22.74 276 PHE A N 1
ATOM 1553 C CA . PHE A 1 249 ? 44.124 54.301 10.649 1.00 15.79 276 PHE A CA 1
ATOM 1554 C C . PHE A 1 249 ? 45.469 55.016 10.591 1.00 27.58 276 PHE A C 1
ATOM 1555 O O . PHE A 1 249 ? 46.493 54.411 10.249 1.00 26.23 276 PHE A O 1
ATOM 1563 N N . LEU A 1 250 ? 45.484 56.312 10.919 1.00 19.27 277 LEU A N 1
ATOM 1564 C CA . LEU A 1 250 ? 46.732 57.070 10.902 1.00 19.65 277 LEU A CA 1
ATOM 1565 C C . LEU A 1 250 ? 47.736 56.495 11.894 1.00 26.27 277 LEU A C 1
ATOM 1566 O O . LEU A 1 250 ? 48.889 56.221 11.542 1.00 25.88 277 LEU A O 1
ATOM 1571 N N . SER A 1 251 ? 47.309 56.303 13.144 1.00 20.87 278 SER A N 1
ATOM 1572 C CA . SER A 1 251 ? 48.216 55.797 14.167 1.00 24.76 278 SER A CA 1
ATOM 1573 C C . SER A 1 251 ? 48.713 54.395 13.834 1.00 19.85 278 SER A C 1
ATOM 1574 O O . SER A 1 251 ? 49.860 54.054 14.143 1.00 23.53 278 SER A O 1
ATOM 1577 N N . LEU A 1 252 ? 47.876 53.573 13.201 1.00 16.17 279 LEU A N 1
ATOM 1578 C CA . LEU A 1 252 ? 48.305 52.221 12.865 1.00 22.54 279 LEU A CA 1
ATOM 1579 C C . LEU A 1 252 ? 49.390 52.220 11.797 1.00 22.98 279 LEU A C 1
ATOM 1580 O O . LEU A 1 252 ? 50.263 51.345 11.807 1.00 28.61 279 LEU A O 1
ATOM 1585 N N . THR A 1 253 ? 49.366 53.190 10.882 1.00 19.96 280 THR A N 1
ATOM 1586 C CA . THR A 1 253 ? 50.217 53.151 9.703 1.00 34.41 280 THR A CA 1
ATOM 1587 C C . THR A 1 253 ? 51.381 54.130 9.736 1.00 31.38 280 THR A C 1
ATOM 1588 O O . THR A 1 253 ? 52.317 53.971 8.945 1.00 29.75 280 THR A O 1
ATOM 1592 N N . LEU A 1 254 ? 51.361 55.128 10.621 1.00 29.03 281 LEU A N 1
ATOM 1593 C CA . LEU A 1 254 ? 52.368 56.183 10.598 1.00 29.75 281 LEU A CA 1
ATOM 1594 C C . LEU A 1 254 ? 53.146 56.286 11.906 1.00 30.61 281 LEU A C 1
ATOM 1595 O O . LEU A 1 254 ? 53.800 57.304 12.151 1.00 31.80 281 LEU A O 1
ATOM 1600 N N . SER A 1 255 ? 53.107 55.253 12.750 1.00 27.99 282 SER A N 1
ATOM 1601 C CA . SER A 1 255 ? 53.820 55.274 14.022 1.00 25.44 282 SER A CA 1
ATOM 1602 C C . SER A 1 255 ? 55.035 54.351 14.028 1.00 27.98 282 SER A C 1
ATOM 1603 O O . SER A 1 255 ? 55.526 53.991 15.104 1.00 29.00 282 SER A O 1
ATOM 1606 N N . ASP A 1 256 ? 55.529 53.969 12.848 1.00 35.89 283 ASP A N 1
ATOM 1607 C CA . ASP A 1 256 ? 56.709 53.107 12.720 1.00 36.17 283 ASP A CA 1
ATOM 1608 C C . ASP A 1 256 ? 56.481 51.744 13.371 1.00 33.69 283 ASP A C 1
ATOM 1609 O O . ASP A 1 256 ? 57.384 51.166 13.980 1.00 24.41 283 ASP A O 1
ATOM 1614 N N . LEU A 1 257 ? 55.261 51.228 13.249 1.00 24.24 284 LEU A N 1
ATOM 1615 C CA . LEU A 1 257 ? 54.967 49.883 13.723 1.00 28.12 284 LEU A CA 1
ATOM 1616 C C . LEU A 1 257 ? 55.467 48.871 12.698 1.00 29.61 284 LEU A C 1
ATOM 1617 O O . LEU A 1 257 ? 54.958 48.830 11.571 1.00 35.56 284 LEU A O 1
ATOM 1622 N N . PRO A 1 258 ? 56.452 48.048 13.038 1.00 28.64 285 PRO A N 1
ATOM 1623 C CA . PRO A 1 258 ? 56.947 47.050 12.089 1.00 24.48 285 PRO A CA 1
ATOM 1624 C C . PRO A 1 258 ? 56.036 45.832 12.061 1.00 24.60 285 PRO A C 1
ATOM 1625 O O . PRO A 1 258 ? 55.150 45.660 12.899 1.00 29.63 285 PRO A O 1
ATOM 1629 N N . VAL A 1 259 ? 56.274 44.976 11.066 1.00 23.80 286 VAL A N 1
ATOM 1630 C CA . VAL A 1 259 ? 55.612 43.680 11.052 1.00 20.79 286 VAL A CA 1
ATOM 1631 C C . VAL A 1 259 ? 56.160 42.812 12.180 1.00 30.60 286 VAL A C 1
ATOM 1632 O O . VAL A 1 259 ? 57.269 43.020 12.688 1.00 32.87 286 VAL A O 1
ATOM 1636 N N . ILE A 1 260 ? 55.361 41.827 12.588 1.00 34.25 287 ILE A N 1
ATOM 1637 C CA . ILE A 1 260 ? 55.773 40.934 13.664 1.00 30.37 287 ILE A CA 1
ATOM 1638 C C . ILE A 1 260 ? 56.917 40.054 13.179 1.00 30.44 287 ILE A C 1
ATOM 1639 O O . ILE A 1 260 ? 56.842 39.448 12.102 1.00 28.63 287 ILE A O 1
ATOM 1644 N N . ASP A 1 261 ? 57.987 39.987 13.972 1.00 33.93 288 ASP A N 1
ATOM 1645 C CA . ASP A 1 261 ? 59.182 39.236 13.600 1.00 24.93 288 ASP A CA 1
ATOM 1646 C C . ASP A 1 261 ? 59.174 37.812 14.142 1.00 31.12 288 ASP A C 1
ATOM 1647 O O . ASP A 1 261 ? 59.615 36.887 13.452 1.00 30.98 288 ASP A O 1
ATOM 1652 N N . ILE A 1 262 ? 58.691 37.618 15.366 1.00 23.07 289 ILE A N 1
ATOM 1653 C CA . ILE A 1 262 ? 58.726 36.327 16.043 1.00 19.55 289 ILE A CA 1
ATOM 1654 C C . ILE A 1 262 ? 57.310 35.960 16.459 1.00 27.83 289 ILE A C 1
ATOM 1655 O O . ILE A 1 262 ? 56.599 36.781 17.051 1.00 30.28 289 ILE A O 1
ATOM 1660 N N . LEU A 1 263 ? 56.906 34.728 16.157 1.00 30.10 290 LEU A N 1
ATOM 1661 C CA . LEU A 1 263 ? 55.675 34.141 16.677 1.00 21.43 290 LEU A CA 1
ATOM 1662 C C . LEU A 1 263 ? 56.073 33.055 17.669 1.00 22.47 290 LEU A C 1
ATOM 1663 O O . LEU A 1 263 ? 56.630 32.024 17.277 1.00 21.47 290 LEU A O 1
ATOM 1668 N N . LYS A 1 264 ? 55.789 33.286 18.948 1.00 20.69 291 LYS A N 1
ATOM 1669 C CA . LYS A 1 264 ? 56.260 32.429 20.028 1.00 21.90 291 LYS A CA 1
ATOM 1670 C C . LYS A 1 264 ? 55.066 31.899 20.808 1.00 32.03 291 LYS A C 1
ATOM 1671 O O . LYS A 1 264 ? 54.273 32.682 21.343 1.00 28.33 291 LYS A O 1
ATOM 1677 N N . ILE A 1 265 ? 54.940 30.575 20.868 1.00 27.51 292 ILE A N 1
ATOM 1678 C CA . ILE A 1 265 ? 53.917 29.905 21.662 1.00 25.76 292 ILE A CA 1
ATOM 1679 C C . ILE A 1 265 ? 54.607 29.182 22.808 1.00 33.74 292 ILE A C 1
ATOM 1680 O O . ILE A 1 265 ? 55.616 28.496 22.599 1.00 35.95 292 ILE A O 1
ATOM 1685 N N . GLU A 1 266 ? 54.066 29.333 24.014 1.00 30.96 293 GLU A N 1
ATOM 1686 C CA . GLU A 1 266 ? 54.630 28.725 25.210 1.00 30.14 293 GLU A CA 1
ATOM 1687 C C . GLU A 1 266 ? 53.540 27.962 25.946 1.00 30.97 293 GLU A C 1
ATOM 1688 O O . GLU A 1 266 ? 52.451 28.497 26.176 1.00 25.76 293 GLU A O 1
ATOM 1694 N N . TYR A 1 267 ? 53.835 26.716 26.309 1.00 25.46 294 TYR A N 1
ATOM 1695 C CA . TYR A 1 267 ? 52.920 25.871 27.062 1.00 22.73 294 TYR A CA 1
ATOM 1696 C C . TYR A 1 267 ? 53.440 25.720 28.484 1.00 29.75 294 TYR A C 1
ATOM 1697 O O . TYR A 1 267 ? 54.621 25.421 28.689 1.00 31.27 294 TYR A O 1
ATOM 1706 N N . ILE A 1 268 ? 52.557 25.931 29.458 1.00 32.78 295 ILE A N 1
ATOM 1707 C CA . ILE A 1 268 ? 52.928 26.004 30.866 1.00 30.45 295 ILE A CA 1
ATOM 1708 C C . ILE A 1 268 ? 51.952 25.163 31.673 1.00 34.48 295 ILE A C 1
ATOM 1709 O O . ILE A 1 268 ? 50.737 25.244 31.463 1.00 31.40 295 ILE A O 1
ATOM 1714 N N . HIS A 1 269 ? 52.481 24.355 32.590 1.00 32.25 296 HIS A N 1
ATOM 1715 C CA . HIS A 1 269 ? 51.649 23.760 33.624 1.00 33.38 296 HIS A CA 1
ATOM 1716 C C . HIS A 1 269 ? 51.367 24.813 34.685 1.00 39.15 296 HIS A C 1
ATOM 1717 O O . HIS A 1 269 ? 52.297 25.413 35.232 1.00 30.78 296 HIS A O 1
ATOM 1724 N N . GLN A 1 270 ? 50.084 25.040 34.967 1.00 40.27 297 GLN A N 1
ATOM 1725 C CA . GLN A 1 270 ? 49.666 26.104 35.874 1.00 71.68 297 GLN A CA 1
ATOM 1726 C C . GLN A 1 270 ? 50.369 26.021 37.226 1.00 58.44 297 GLN A C 1
ATOM 1727 O O . GLN A 1 270 ? 51.184 26.889 37.556 1.00 54.77 297 GLN A O 1
ATOM 1733 N N . GLU A 1 271 ? 50.078 24.972 38.001 1.00 52.87 298 GLU A N 1
ATOM 1734 C CA . GLU A 1 271 ? 50.546 24.899 39.385 1.00 46.51 298 GLU A CA 1
ATOM 1735 C C . GLU A 1 271 ? 52.066 25.003 39.475 1.00 39.62 298 GLU A C 1
ATOM 1736 O O . GLU A 1 271 ? 52.602 25.907 40.125 1.00 69.84 298 GLU A O 1
ATOM 1742 N N . THR A 1 272 ? 52.780 24.083 38.824 1.00 51.95 299 THR A N 1
ATOM 1743 C CA . THR A 1 272 ? 54.229 24.004 38.978 1.00 38.24 299 THR A CA 1
ATOM 1744 C C . THR A 1 272 ? 54.988 25.039 38.157 1.00 46.51 299 THR A C 1
ATOM 1745 O O . THR A 1 272 ? 56.207 25.157 38.327 1.00 38.09 299 THR A O 1
ATOM 1749 N N . ALA A 1 273 ? 54.309 25.778 37.276 1.00 38.86 300 ALA A N 1
ATOM 1750 C CA . ALA A 1 273 ? 54.950 26.755 36.393 1.00 40.39 300 ALA A CA 1
ATOM 1751 C C . ALA A 1 273 ? 56.009 26.109 35.501 1.00 31.69 300 ALA A C 1
ATOM 1752 O O . ALA A 1 273 ? 56.951 26.769 35.059 1.00 50.81 300 ALA A O 1
ATOM 1754 N N . THR A 1 274 ? 55.858 24.816 35.226 1.00 32.11 301 THR A N 1
ATOM 1755 C CA . THR A 1 274 ? 56.804 24.095 34.387 1.00 36.09 301 THR A CA 1
ATOM 1756 C C . THR A 1 274 ? 56.459 24.301 32.916 1.00 36.46 301 THR A C 1
ATOM 1757 O O . THR A 1 274 ? 55.303 24.141 32.512 1.00 36.70 301 THR A O 1
ATOM 1761 N N . VAL A 1 275 ? 57.463 24.657 32.119 1.00 29.89 302 VAL A N 1
ATOM 1762 C CA . VAL A 1 275 ? 57.272 24.863 30.687 1.00 29.21 302 VAL A CA 1
ATOM 1763 C C . VAL A 1 275 ? 57.185 23.504 30.008 1.00 34.77 302 VAL A C 1
ATOM 1764 O O . VAL A 1 275 ? 58.098 22.679 30.127 1.00 35.86 302 VAL A O 1
ATOM 1768 N N . LEU A 1 276 ? 56.092 23.269 29.287 1.00 27.00 303 LEU A N 1
ATOM 1769 C CA . LEU A 1 276 ? 55.864 22.006 28.602 1.00 33.06 303 LEU A CA 1
ATOM 1770 C C . LEU A 1 276 ? 56.261 22.052 27.132 1.00 37.30 303 LEU A C 1
ATOM 1771 O O . LEU A 1 276 ? 56.026 21.081 26.405 1.00 48.02 303 LEU A O 1
ATOM 1776 N N . GLY A 1 277 ? 56.847 23.141 26.679 1.00 32.33 304 GLY A N 1
ATOM 1777 C CA . GLY A 1 277 ? 57.257 23.267 25.295 1.00 29.55 304 GLY A CA 1
ATOM 1778 C C . GLY A 1 277 ? 57.169 24.705 24.823 1.00 32.81 304 GLY A C 1
ATOM 1779 O O . GLY A 1 277 ? 56.422 25.527 25.345 1.00 29.23 304 GLY A O 1
ATOM 1780 N N . THR A 1 278 ? 57.961 25.013 23.799 1.00 33.50 305 THR A N 1
ATOM 1781 C CA . THR A 1 278 ? 58.019 26.346 23.217 1.00 31.53 305 THR A CA 1
ATOM 1782 C C . THR A 1 278 ? 58.048 26.212 21.704 1.00 38.27 305 THR A C 1
ATOM 1783 O O . THR A 1 278 ? 58.862 25.459 21.163 1.00 36.99 305 THR A O 1
ATOM 1787 N N . GLU A 1 279 ? 57.159 26.933 21.027 1.00 34.27 306 GLU A N 1
ATOM 1788 C CA . GLU A 1 279 ? 57.050 26.882 19.574 1.00 36.59 306 GLU A CA 1
ATOM 1789 C C . GLU A 1 279 ? 57.418 28.241 18.998 1.00 36.12 306 GLU A C 1
ATOM 1790 O O . GLU A 1 279 ? 56.800 29.254 19.343 1.00 29.87 306 GLU A O 1
ATOM 1796 N N . ILE A 1 280 ? 58.427 28.264 18.134 1.00 27.68 307 ILE A N 1
ATOM 1797 C CA . ILE A 1 280 ? 58.741 29.435 17.326 1.00 30.36 307 ILE A CA 1
ATOM 1798 C C . ILE A 1 280 ? 58.153 29.147 15.948 1.00 28.75 307 ILE A C 1
ATOM 1799 O O . ILE A 1 280 ? 58.677 28.328 15.188 1.00 36.89 307 ILE A O 1
ATOM 1804 N N . VAL A 1 281 ? 57.032 29.798 15.641 1.00 22.29 308 VAL A N 1
ATOM 1805 C CA . VAL A 1 281 ? 56.253 29.441 14.463 1.00 24.61 308 VAL A CA 1
ATOM 1806 C C . VAL A 1 281 ? 56.972 29.909 13.207 1.00 29.22 308 VAL A C 1
ATOM 1807 O O . VAL A 1 281 ? 57.348 31.083 13.084 1.00 31.99 308 VAL A O 1
ATOM 1811 N N . ALA A 1 282 ? 57.167 28.988 12.266 1.00 32.67 309 ALA A N 1
ATOM 1812 C CA . ALA A 1 282 ? 57.760 29.305 10.970 1.00 33.94 309 ALA A CA 1
ATOM 1813 C C . ALA A 1 282 ? 56.661 29.847 10.068 1.00 30.13 309 ALA A C 1
ATOM 1814 O O . ALA A 1 282 ? 55.919 29.087 9.443 1.00 49.66 309 ALA A O 1
ATOM 1816 N N . PHE A 1 283 ? 56.554 31.170 10.001 1.00 25.81 310 PHE A N 1
ATOM 1817 C CA . PHE A 1 283 ? 55.507 31.812 9.221 1.00 26.19 310 PHE A CA 1
ATOM 1818 C C . PHE A 1 283 ? 55.836 31.751 7.734 1.00 25.82 310 PHE A C 1
ATOM 1819 O O . PHE A 1 283 ? 56.917 32.175 7.311 1.00 34.06 310 PHE A O 1
ATOM 1827 N N . LYS A 1 284 ? 54.906 31.214 6.946 1.00 30.02 311 LYS A N 1
ATOM 1828 C CA . LYS A 1 284 ? 54.972 31.251 5.486 1.00 42.08 311 LYS A CA 1
ATOM 1829 C C . LYS A 1 284 ? 53.656 31.837 4.996 1.00 39.18 311 LYS A C 1
ATOM 1830 O O . LYS A 1 284 ? 52.615 31.176 5.073 1.00 39.88 311 LYS A O 1
ATOM 1836 N N . GLU A 1 285 ? 53.701 33.074 4.491 1.00 33.41 312 GLU A N 1
ATOM 1837 C CA . GLU A 1 285 ? 52.462 33.784 4.188 1.00 36.54 312 GLU A CA 1
ATOM 1838 C C . GLU A 1 285 ? 51.679 33.118 3.063 1.00 35.05 312 GLU A C 1
ATOM 1839 O O . GLU A 1 285 ? 50.443 33.165 3.063 1.00 34.66 312 GLU A O 1
ATOM 1845 N N . LYS A 1 286 ? 52.363 32.482 2.109 1.00 31.51 313 LYS A N 1
ATOM 1846 C CA . LYS A 1 286 ? 51.640 31.824 1.026 1.00 37.27 313 LYS A CA 1
ATOM 1847 C C . LYS A 1 286 ? 50.845 30.633 1.546 1.00 40.04 313 LYS A C 1
ATOM 1848 O O . LYS A 1 286 ? 49.698 30.419 1.136 1.00 37.71 313 LYS A O 1
ATOM 1854 N N . GLU A 1 287 ? 51.430 29.858 2.462 1.00 33.14 314 GLU A N 1
ATOM 1855 C CA . GLU A 1 287 ? 50.695 28.752 3.066 1.00 34.94 314 GLU A CA 1
ATOM 1856 C C . GLU A 1 287 ? 49.543 29.261 3.921 1.00 33.1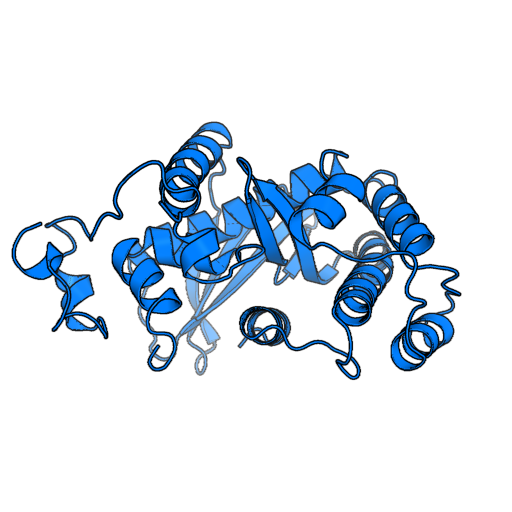4 314 GLU A C 1
ATOM 1857 O O . GLU A 1 287 ? 48.441 28.700 3.884 1.00 31.04 314 GLU A O 1
ATOM 1863 N N . VAL A 1 288 ? 49.777 30.326 4.693 1.00 22.74 315 VAL A N 1
ATOM 1864 C CA . VAL A 1 288 ? 48.723 30.882 5.538 1.00 24.57 315 VAL A CA 1
ATOM 1865 C C . VAL A 1 288 ? 47.555 31.355 4.682 1.00 29.27 315 VAL A C 1
ATOM 1866 O O . VAL A 1 288 ? 46.390 31.051 4.966 1.00 16.83 315 VAL A O 1
ATOM 1870 N N . ARG A 1 289 ? 47.852 32.092 3.607 1.00 28.65 316 ARG A N 1
ATOM 1871 C CA . ARG A 1 289 ? 46.786 32.606 2.753 1.00 21.70 316 ARG A CA 1
ATOM 1872 C C . ARG A 1 289 ? 46.021 31.474 2.081 1.00 23.69 316 ARG A C 1
ATOM 1873 O O . ARG A 1 289 ? 44.795 31.543 1.943 1.00 23.69 316 ARG A O 1
ATOM 1881 N N . ALA A 1 290 ? 46.726 30.424 1.655 1.00 20.54 317 ALA A N 1
ATOM 1882 C CA . ALA A 1 290 ? 46.044 29.291 1.040 1.00 27.14 317 ALA A CA 1
ATOM 1883 C C . ALA A 1 290 ? 45.038 28.675 2.002 1.00 28.67 317 ALA A C 1
ATOM 1884 O O . ALA A 1 290 ? 43.941 28.274 1.595 1.00 31.27 317 ALA A O 1
ATOM 1886 N N . LYS A 1 291 ? 45.384 28.622 3.290 1.00 18.72 318 LYS A N 1
ATOM 1887 C CA . LYS A 1 291 ? 44.501 27.999 4.270 1.00 18.81 318 LYS A CA 1
ATOM 1888 C C . LYS A 1 291 ? 43.267 28.858 4.535 1.00 25.20 318 LYS A C 1
ATOM 1889 O O . LYS A 1 291 ? 42.142 28.345 4.565 1.00 27.84 318 LYS A O 1
ATOM 1895 N N . VAL A 1 292 ? 43.451 30.169 4.734 1.00 19.47 319 VAL A N 1
ATOM 1896 C CA . VAL A 1 292 ? 42.285 31.017 4.977 1.00 27.68 319 VAL A CA 1
ATOM 1897 C C . VAL A 1 292 ? 41.401 31.070 3.742 1.00 29.29 319 VAL A C 1
ATOM 1898 O O . VAL A 1 292 ? 40.171 31.133 3.857 1.00 29.10 319 VAL A O 1
ATOM 1902 N 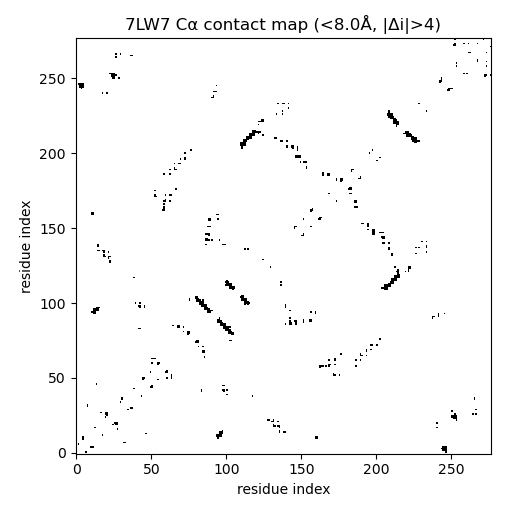N . GLN A 1 293 ? 42.000 31.051 2.548 1.00 23.75 320 GLN A N 1
ATOM 1903 C CA . GLN A 1 293 ? 41.200 30.936 1.334 1.00 31.00 320 GLN A CA 1
ATOM 1904 C C . GLN A 1 293 ? 40.327 29.692 1.383 1.00 18.70 320 GLN A C 1
ATOM 1905 O O . GLN A 1 293 ? 39.129 29.748 1.079 1.00 28.39 320 GLN A O 1
ATOM 1911 N N . HIS A 1 294 ? 40.902 28.564 1.799 1.00 21.43 321 HIS A N 1
ATOM 1912 C CA . HIS A 1 294 ? 40.125 27.335 1.894 1.00 26.75 321 HIS A CA 1
ATOM 1913 C C . HIS A 1 294 ? 39.066 27.429 2.988 1.00 23.30 321 HIS A C 1
ATOM 1914 O O . HIS A 1 294 ? 37.918 27.020 2.779 1.00 25.53 321 HIS A O 1
ATOM 1921 N N . TYR A 1 295 ? 39.424 27.974 4.155 1.00 16.93 322 TYR A N 1
ATOM 1922 C CA . TYR A 1 295 ? 38.472 28.030 5.263 1.00 20.93 322 TYR A CA 1
ATOM 1923 C C . TYR A 1 295 ? 37.356 29.035 4.995 1.00 20.14 322 TYR A C 1
ATOM 1924 O O . TYR A 1 295 ? 36.189 28.770 5.306 1.00 25.99 322 TYR A O 1
ATOM 1933 N N . MET A 1 296 ? 37.688 30.197 4.429 1.00 24.54 323 MET A N 1
ATOM 1934 C CA . MET A 1 296 ? 36.647 31.169 4.111 1.00 26.88 323 MET A CA 1
ATOM 1935 C C . MET A 1 296 ? 35.726 30.679 3.002 1.00 28.53 323 MET A C 1
ATOM 1936 O O . MET A 1 296 ? 34.586 31.146 2.911 1.00 29.79 323 MET A O 1
ATOM 1941 N N . ALA A 1 297 ? 36.191 29.746 2.166 1.00 19.14 324 ALA A N 1
ATOM 1942 C CA . ALA A 1 297 ? 35.329 29.181 1.134 1.00 22.57 324 ALA A CA 1
ATOM 1943 C C . ALA A 1 297 ? 34.118 28.479 1.735 1.00 26.12 324 ALA A C 1
ATOM 1944 O O . ALA A 1 297 ? 33.045 28.465 1.121 1.00 25.70 324 ALA A O 1
ATOM 1946 N N . TYR A 1 298 ? 34.262 27.890 2.925 1.00 26.42 325 TYR A N 1
ATOM 1947 C CA . TYR A 1 298 ? 33.101 27.297 3.580 1.00 20.58 325 TYR A CA 1
ATOM 1948 C C . TYR A 1 298 ? 32.157 28.375 4.096 1.00 26.43 325 TYR A C 1
ATOM 1949 O O . TYR A 1 298 ? 30.943 28.312 3.874 1.00 26.52 325 TYR A O 1
ATOM 1958 N N . TRP A 1 299 ? 32.701 29.366 4.808 1.00 24.00 326 TRP A N 1
ATOM 1959 C CA . TRP A 1 299 ? 31.857 30.383 5.427 1.00 29.73 326 TRP A CA 1
ATOM 1960 C C . TRP A 1 299 ? 31.064 31.158 4.382 1.00 29.29 326 TRP A C 1
ATOM 1961 O O . TRP A 1 299 ? 29.880 31.451 4.584 1.00 33.76 326 TRP A O 1
ATOM 1972 N N . MET A 1 300 ? 31.690 31.487 3.254 1.00 25.08 327 MET A N 1
ATOM 1973 C CA . MET A 1 300 ? 30.984 32.194 2.195 1.00 32.67 327 MET A CA 1
ATOM 1974 C C . MET A 1 300 ? 30.037 31.293 1.410 1.00 41.33 327 MET A C 1
ATOM 1975 O O . MET A 1 300 ? 29.263 31.803 0.592 1.00 36.87 327 MET A O 1
ATOM 1980 N N . GLY A 1 301 ? 30.078 29.981 1.635 1.00 35.59 328 GLY A N 1
ATOM 1981 C CA . GLY A 1 301 ? 29.101 29.078 1.059 1.00 27.51 328 GLY A CA 1
ATOM 1982 C C . GLY A 1 301 ? 29.492 28.413 -0.241 1.00 24.80 328 GLY A C 1
ATOM 1983 O O . GLY A 1 301 ? 28.605 27.973 -0.980 1.00 36.57 328 GLY A O 1
ATOM 1984 N N . HIS A 1 302 ? 30.784 28.309 -0.544 1.00 27.04 329 HIS A N 1
ATOM 1985 C CA . HIS A 1 302 ? 31.223 27.767 -1.823 1.00 22.02 329 HIS A CA 1
ATOM 1986 C C . HIS A 1 302 ? 31.514 26.272 -1.783 1.00 25.30 329 HIS A C 1
ATOM 1987 O O . HIS A 1 302 ? 31.703 25.667 -2.844 1.00 42.22 329 HIS A O 1
ATOM 1994 N N . ARG A 1 303 ? 31.558 25.660 -0.602 1.00 33.24 330 ARG A N 1
ATOM 1995 C CA .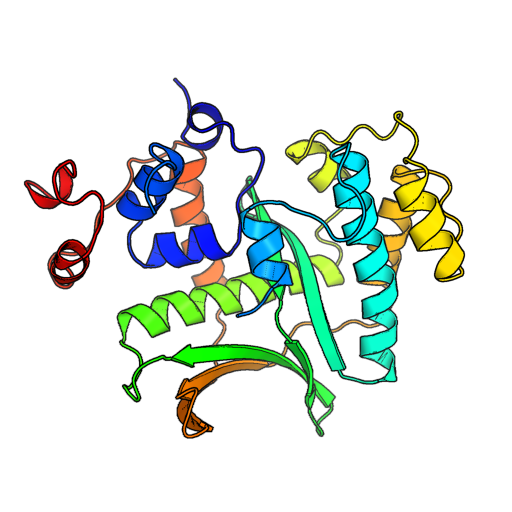 ARG A 1 303 ? 31.815 24.230 -0.508 1.00 30.12 330 ARG A CA 1
ATOM 1996 C C . ARG A 1 303 ? 31.223 23.707 0.790 1.00 33.92 330 ARG A C 1
ATOM 1997 O O . ARG A 1 303 ? 30.914 24.472 1.706 1.00 40.65 330 ARG A O 1
ATOM 2005 N N . GLU A 1 304 ? 31.073 22.386 0.855 1.00 38.12 331 GLU A N 1
ATOM 2006 C CA . GLU A 1 304 ? 30.496 21.754 2.030 1.00 42.01 331 GLU A CA 1
ATOM 2007 C C . GLU A 1 304 ? 31.533 21.630 3.146 1.00 37.13 331 GLU A C 1
ATOM 2008 O O . GLU A 1 304 ? 32.730 21.490 2.880 1.00 34.59 331 GLU A O 1
ATOM 2014 N N . PRO A 1 305 ? 31.099 21.685 4.403 1.00 29.45 332 PRO A N 1
ATOM 2015 C CA . PRO A 1 305 ? 32.048 21.564 5.514 1.00 32.20 332 PRO A CA 1
ATOM 2016 C C . PRO A 1 305 ? 32.616 20.158 5.614 1.00 37.55 332 PRO A C 1
ATOM 2017 O O . PRO A 1 305 ? 31.942 19.167 5.325 1.00 39.75 332 PRO A O 1
ATOM 2021 N N . GLN A 1 306 ? 33.876 20.084 6.038 1.00 34.43 333 GLN A N 1
ATOM 2022 C CA . GLN A 1 306 ? 34.613 18.832 6.128 1.00 28.29 333 GLN A CA 1
ATOM 2023 C C . GLN A 1 306 ? 34.784 18.416 7.583 1.00 38.19 333 GLN A C 1
ATOM 2024 O O . GLN A 1 306 ? 35.002 19.260 8.459 1.00 24.16 333 GLN A O 1
ATOM 2030 N N . GLY A 1 307 ? 34.689 17.110 7.832 1.00 25.33 334 GLY A N 1
ATOM 2031 C CA . GLY A 1 307 ? 35.004 16.543 9.125 1.00 22.04 334 GLY A CA 1
ATOM 2032 C C . GLY A 1 307 ? 36.482 16.221 9.250 1.00 29.86 334 GLY A C 1
ATOM 2033 O O . GLY A 1 307 ? 37.304 16.581 8.406 1.00 34.20 334 GLY A O 1
ATOM 2034 N N . VAL A 1 308 ? 36.819 15.521 10.337 1.00 29.52 335 VAL A N 1
ATOM 2035 C CA . VAL A 1 308 ? 38.220 15.192 10.583 1.00 34.72 335 VAL A CA 1
ATOM 2036 C C . VAL A 1 308 ? 38.670 14.072 9.651 1.00 34.48 335 VAL A C 1
ATOM 2037 O O . VAL A 1 308 ? 37.867 13.284 9.137 1.00 27.81 335 VAL A O 1
ATOM 2041 N N . ASP A 1 309 ? 39.982 14.007 9.432 1.00 41.80 336 ASP A N 1
ATOM 2042 C CA . ASP A 1 309 ? 40.567 12.897 8.698 1.00 29.53 336 ASP A CA 1
ATOM 2043 C C . ASP A 1 309 ? 40.417 11.605 9.496 1.00 39.12 336 ASP A C 1
ATOM 2044 O O . ASP A 1 309 ? 40.206 11.615 10.713 1.00 47.63 336 ASP A O 1
ATOM 2049 N N . VAL A 1 310 ? 40.531 10.476 8.792 1.00 36.48 337 VAL A N 1
ATOM 2050 C CA . VAL A 1 310 ? 40.325 9.191 9.453 1.00 53.68 337 VAL A CA 1
ATOM 2051 C C . VAL A 1 310 ? 41.443 8.907 10.451 1.00 43.48 337 VAL A C 1
ATOM 2052 O O . VAL A 1 310 ? 41.225 8.216 11.454 1.00 41.90 337 VAL A O 1
ATOM 2056 N N . GLU A 1 311 ? 42.643 9.445 10.216 1.00 43.27 338 GLU A N 1
ATOM 2057 C CA . GLU A 1 311 ? 43.733 9.305 11.173 1.00 40.45 338 GLU A CA 1
ATOM 2058 C C . GLU A 1 311 ? 43.484 10.077 12.461 1.00 54.98 338 GLU A C 1
ATOM 2059 O O . GLU A 1 311 ? 44.180 9.835 13.453 1.00 39.31 338 GLU A O 1
ATOM 2065 N N . GLU A 1 312 ? 42.519 10.996 12.470 1.00 44.15 339 GLU A N 1
ATOM 2066 C CA . GLU A 1 312 ? 42.204 11.794 13.647 1.00 39.33 339 GLU A CA 1
ATOM 2067 C C . GLU A 1 312 ? 40.764 11.573 14.097 1.00 40.12 339 GLU A C 1
ATOM 2068 O O . GLU A 1 312 ? 40.128 12.478 14.641 1.00 37.01 339 GLU A O 1
ATOM 2074 N N . ALA A 1 313 ? 40.240 10.365 13.880 1.00 36.98 340 ALA A N 1
ATOM 2075 C CA . ALA A 1 313 ? 38.902 10.038 14.353 1.00 35.75 340 ALA A CA 1
ATOM 2076 C C . ALA A 1 313 ? 38.803 10.043 15.871 1.00 30.57 340 ALA A C 1
ATOM 2077 O O . ALA A 1 313 ? 37.687 10.012 16.402 1.00 37.91 340 ALA A O 1
ATOM 2079 N N . TRP A 1 314 ? 39.936 10.079 16.580 1.00 27.33 341 TRP A N 1
ATOM 2080 C CA . TRP A 1 314 ? 39.901 10.188 18.033 1.00 33.10 341 TRP A CA 1
ATOM 2081 C C . TRP A 1 314 ? 39.365 11.534 18.494 1.00 31.07 341 TRP A C 1
ATOM 2082 O O . TRP A 1 314 ? 38.885 11.636 19.627 1.00 33.72 341 TRP A O 1
ATOM 2093 N N . LYS A 1 315 ? 39.438 12.566 17.648 1.00 32.44 342 LYS A N 1
ATOM 2094 C CA . LYS A 1 315 ? 38.864 13.860 18.007 1.00 38.60 342 LYS A CA 1
ATOM 2095 C C . LYS A 1 315 ? 37.371 13.751 18.285 1.00 28.40 342 LYS A C 1
ATOM 2096 O O . LYS A 1 315 ? 36.833 14.510 19.099 1.00 29.76 342 LYS A O 1
ATOM 2102 N N . CYS A 1 316 ? 36.690 12.813 17.626 1.00 21.94 343 CYS A N 1
ATOM 2103 C CA . CYS A 1 316 ? 35.258 12.635 17.815 1.00 30.51 343 CYS A CA 1
ATOM 2104 C C . CYS A 1 316 ? 34.911 11.991 19.151 1.00 39.81 343 CYS A C 1
ATOM 2105 O O . CYS A 1 316 ? 33.743 12.041 19.553 1.00 40.41 343 CYS A O 1
ATOM 2108 N N . ARG A 1 317 ? 35.888 11.396 19.844 1.00 41.56 344 ARG A N 1
ATOM 2109 C CA . ARG A 1 317 ? 35.610 10.755 21.128 1.00 36.34 344 ARG A CA 1
ATOM 2110 C C . ARG A 1 317 ? 35.043 11.740 22.145 1.00 35.06 344 ARG A C 1
ATOM 2111 O O . ARG A 1 317 ? 34.207 11.361 22.972 1.00 42.76 344 ARG A O 1
ATOM 2119 N N . THR A 1 318 ? 35.478 13.001 22.102 1.00 40.46 345 THR A N 1
ATOM 2120 C CA . THR A 1 318 ? 35.070 14.011 23.071 1.00 31.25 345 THR A CA 1
ATOM 2121 C C . THR A 1 318 ? 34.410 15.210 22.396 1.00 42.83 345 THR A C 1
ATOM 2122 O O . THR A 1 318 ? 34.440 16.324 22.924 1.00 46.48 345 THR A O 1
ATOM 2126 N N . CYS A 1 319 ? 33.815 14.996 21.227 1.00 32.15 346 CYS A N 1
ATOM 2127 C CA . CYS A 1 319 ? 33.132 16.056 20.499 1.00 32.99 346 CYS A CA 1
ATOM 2128 C C . CYS A 1 319 ? 31.653 16.065 20.867 1.00 29.49 346 CYS A C 1
ATOM 2129 O O . CYS A 1 319 ? 30.989 15.028 20.801 1.00 30.99 346 CYS A O 1
ATOM 2132 N N . THR A 1 320 ? 31.141 17.245 21.228 1.00 32.58 347 THR A N 1
ATOM 2133 C CA . THR A 1 320 ? 29.764 17.357 21.708 1.00 28.82 347 THR A CA 1
ATOM 2134 C C . THR A 1 320 ? 28.763 16.847 20.676 1.00 49.81 347 THR A C 1
ATOM 2135 O O . THR A 1 320 ? 27.744 16.245 21.034 1.00 56.12 347 THR A O 1
ATOM 2139 N N . TYR A 1 321 ? 29.042 17.064 19.391 1.00 37.92 348 TYR A N 1
ATOM 2140 C CA . TYR A 1 321 ? 28.101 16.759 18.320 1.00 39.76 348 TYR A CA 1
ATOM 2141 C C . TYR A 1 321 ? 28.372 15.406 17.668 1.00 33.59 348 TYR A C 1
ATOM 2142 O O . TYR A 1 321 ? 28.009 15.194 16.506 1.00 41.42 348 TYR A O 1
ATOM 2151 N N . ALA A 1 322 ? 28.993 14.479 18.401 1.00 33.29 349 ALA A N 1
ATOM 2152 C CA . ALA A 1 322 ? 29.320 13.179 17.824 1.00 31.01 349 ALA A CA 1
ATOM 2153 C C . ALA A 1 322 ? 28.073 12.356 17.530 1.00 40.60 349 ALA A C 1
ATOM 2154 O O . ALA A 1 322 ? 28.078 11.538 16.602 1.00 45.37 349 ALA A O 1
ATOM 2156 N N . ASP A 1 323 ? 27.002 12.556 18.296 1.00 37.93 350 ASP A N 1
ATOM 2157 C CA . ASP A 1 323 ? 25.779 11.778 18.142 1.00 43.52 350 ASP A CA 1
ATOM 2158 C C . ASP A 1 323 ? 24.850 12.327 17.065 1.00 45.87 350 ASP A C 1
ATOM 2159 O O . ASP A 1 323 ? 23.777 11.757 16.847 1.00 42.89 350 ASP A O 1
ATOM 2164 N N . ILE A 1 324 ? 25.226 13.417 16.393 1.00 36.79 351 ILE A N 1
ATOM 2165 C CA . ILE A 1 324 ? 24.455 13.946 15.275 1.00 36.53 351 ILE A CA 1
ATOM 2166 C C . ILE A 1 324 ? 25.301 14.153 14.029 1.00 47.56 351 ILE A C 1
ATOM 2167 O O . ILE A 1 324 ? 24.774 14.586 13.003 1.00 43.74 351 ILE A O 1
ATOM 2172 N N . CYS A 1 325 ? 26.595 13.858 14.085 1.00 41.21 352 CYS A N 1
ATOM 2173 C CA . CYS A 1 325 ? 27.497 14.121 12.972 1.00 39.90 352 CYS A CA 1
ATOM 2174 C C . CYS A 1 325 ? 27.384 13.007 11.937 1.00 34.91 352 CYS A C 1
ATOM 2175 O O . CYS A 1 325 ? 27.632 11.837 12.246 1.00 41.25 352 CYS A O 1
ATOM 2178 N N . GLU A 1 326 ? 27.013 13.373 10.708 1.00 51.47 353 GLU A N 1
ATOM 2179 C CA . GLU A 1 326 ? 26.938 12.403 9.621 1.00 54.79 353 GLU A CA 1
ATOM 2180 C C . GLU A 1 326 ? 28.310 12.031 9.078 1.00 55.75 353 GLU A C 1
ATOM 2181 O O . GLU A 1 326 ? 28.456 10.964 8.471 1.00 66.82 353 GLU A O 1
ATOM 2187 N N . TRP A 1 327 ? 29.310 12.892 9.274 1.00 41.34 354 TRP A N 1
ATOM 2188 C CA . TRP A 1 327 ? 30.677 12.556 8.893 1.00 36.38 354 TRP A CA 1
ATOM 2189 C C . TRP A 1 327 ? 31.221 11.424 9.752 1.00 63.07 354 TRP A C 1
ATOM 2190 O O . TRP A 1 327 ? 31.946 10.553 9.256 1.00 57.00 354 TRP A O 1
ATOM 2201 N N . ARG A 1 328 ? 30.880 11.424 11.046 1.00 67.08 355 ARG A N 1
ATOM 2202 C CA . ARG A 1 328 ? 31.330 10.368 11.947 1.00 71.67 355 ARG A CA 1
ATOM 2203 C C . ARG A 1 328 ? 30.824 8.999 11.507 1.00 94.07 355 ARG A C 1
ATOM 2204 O O . ARG A 1 328 ? 31.485 7.984 11.756 1.00 87.45 355 ARG A O 1
ATOM 2212 N N . LYS A 1 329 ? 29.659 8.950 10.862 1.00 84.20 356 LYS A N 1
ATOM 2213 C CA . LYS A 1 329 ? 29.171 7.716 10.259 1.00 85.71 356 LYS A CA 1
ATOM 2214 C C . LYS A 1 329 ? 29.886 7.476 8.936 1.00 91.59 356 LYS A C 1
ATOM 2215 O O . LYS A 1 329 ? 30.780 6.628 8.846 1.00 73.06 356 LYS A O 1
ATOM 2221 N N . GLY A 1 330 ? 29.505 8.229 7.907 1.00 79.27 357 GLY A N 1
ATOM 2222 C CA . GLY A 1 330 ? 30.166 8.148 6.620 1.00 96.20 357 GLY A CA 1
ATOM 2223 C C . GLY A 1 330 ? 30.937 9.407 6.280 1.00 115.77 357 GLY A C 1
ATOM 2224 O O . GLY A 1 330 ? 30.342 10.434 5.934 1.00 98.91 357 GLY A O 1
ATOM 2225 N N . SER A 1 331 ? 32.262 9.342 6.376 1.00 120.86 358 SER A N 1
ATOM 2226 C CA . SER A 1 331 ? 33.117 10.491 6.091 1.00 89.71 358 SER A CA 1
ATOM 2227 C C . SER A 1 331 ? 33.026 10.903 4.623 1.00 73.79 358 SER A C 1
ATOM 2228 O O . SER A 1 331 ? 34.037 11.205 3.989 1.00 65.38 358 SER A O 1
#

GO terms:
  GO:0051539 4 iron, 4 sulfur cluster binding (F, IDA)
  GO:0005634 nucleus (C, IDA)
  GO:0005829 cytosol (C, IDA)
  GO:0045145 single-stranded DNA 5'-3' DNA exonuclease activity (F, IDA)
  GO:0008310 single-stranded DNA 3'-5' DNA exonuclease activity (F, TAS)
  GO:0036297 interstrand cross-link repair (P, IMP)
  GO:0005654 nucleoplasm (C, IDA)
  GO:0016607 nuclear speck (C, IDA)

Radius of gyration: 19.51 Å; Cα contacts (8 Å, |Δi|>4): 420; chains: 1; bounding box: 47×56×41 Å

Solvent-accessible surface area: 14642 Å² total; per-residue (Å²): 223,102,14,7,18,100,106,29,155,35,116,42,0,24,2,24,13,0,2,47,4,23,47,15,11,20,45,9,8,33,12,51,90,54,92,76,122,138,161,38,99,29,22,81,57,25,59,125,58,95,35,99,28,97,82,120,39,103,7,7,14,14,0,2,17,1,18,42,0,30,123,31,4,65,34,3,69,94,133,20,80,6,102,62,3,8,0,2,2,89,9,78,40,4,0,0,0,6,6,0,3,36,2,34,63,34,121,172,53,49,0,18,0,16,1,70,40,68,42,176,129,89,88,129,16,82,118,4,50,58,93,45,5,28,10,5,0,7,0,1,22,41,2,1,20,22,1,11,102,28,152,10,52,19,72,28,6,46,116,26,5,124,7,60,74,162,56,108,16,14,120,22,0,66,149,60,5,113,141,66,71,72,63,8,172,39,2,17,78,0,4,91,62,6,53,84,23,5,36,135,32,133,16,51,53,2,77,40,4,59,0,47,2,31,14,110,132,87,70,71,74,18,28,67,51,110,18,75,52,110,89,163,119,12,66,56,78,0,81,88,21,3,26,5,1,80,43,144,60,138,34,79,13,16,94,126,135,29,45,103,9,18,196,131,23,75,6,29,128,84,19,130,55,117,180,58,95

B-factor: mean 41.62, std 22.32, range [10.75, 133.98]

Organism: Homo sapiens (NCBI:txid9606)

Nearest PDB structures (foldseek):
  7lw7-assembly1_A  TM=1.004E+00  e=5.903E-58  Homo sapiens
  7lw8-assembly1_A  TM=9.983E-01  e=2.961E-50  Homo sapiens
  7lwa-assembly1_A  TM=9.968E-01  e=7.438E-49  Homo sapiens
  7lw9-assembly1_A  TM=9.974E-01  e=9.444E-49  Homo sapiens
  6ppu-assembly1_A  TM=4.804E-01  e=5.450E-03  Mycolicibacterium smegmatis

Sequence (277 aa):
ILSPMERFHLKYLYVTDLATQNWCELQTAYGKELPGFLIHLARELELHDLVTVPVTTKEDAWAIKFLNILLLIPTLQSEGHIREFPVFGEVEGVLLVGVIDELHYTAKGELELAELKTRRRPMLPLEAQKKKDCFQVSLYKYIFDAMVQGKVTPASLIHHTKLCLEKPLGPSVLRHAQQGGFSVKSLGDLMELVFLSLTLSDLPVIDILKIEYIHQETATVLGTEIVAFKEKEVRAKVQHYMAYWMGHREPQGVDVEEAWKCRTCTYADICEWRKGS

Secondary structure (DSSP, 8-state):
---HHHHTT-SSEEHHHHHHHHH-HHHHHHHHH-TT----HHHHHHHTT--SS----HHHHHHHHHHHHHHHHHHHHHHSEEEEEEEEEEETTEEEEEEEEEEEE-TTS-EEEEEEEEESS--PPPHHHHHHHHHHHHHHHHHHHHHHTT---HHHHHHHH---SSSPPPHHHHHHHHTTT-----HHHHHHHHHHHHHHS--PPP-EEEEEEEETTT--EEEEEE----HHHHHHHHHHHHHHHTTSS------GGGGGGGGG-TTTTT-HHHH--